Protein AF-A0A956RVL1-F1 (afdb_monomer_lite)

pLDDT: mean 79.18, std 17.46, range [22.84, 98.19]

Structure (mmCIF, N/CA/C/O backbone):
data_AF-A0A956RVL1-F1
#
_entry.id   AF-A0A956RVL1-F1
#
loop_
_atom_site.group_PDB
_atom_site.id
_atom_site.type_symbol
_atom_site.label_atom_id
_atom_site.label_alt_id
_atom_site.label_comp_id
_atom_site.label_asym_id
_atom_site.label_entity_id
_atom_site.label_seq_id
_atom_site.pdbx_PDB_ins_code
_atom_site.Cartn_x
_atom_site.Cartn_y
_atom_site.Cartn_z
_atom_site.occupancy
_atom_site.B_iso_or_equiv
_atom_site.auth_seq_id
_atom_site.auth_comp_id
_atom_site.auth_asym_id
_atom_site.auth_atom_id
_atom_site.pdbx_PDB_model_num
ATOM 1 N N . TYR A 1 1 ? 10.983 6.664 19.618 1.00 59.25 1 TYR A N 1
ATOM 2 C CA . TYR A 1 1 ? 10.801 7.161 18.234 1.00 59.25 1 TYR A CA 1
ATOM 3 C C . TYR A 1 1 ? 12.122 7.371 17.493 1.00 59.25 1 TYR A C 1
ATOM 5 O O . TYR A 1 1 ? 12.283 6.766 16.442 1.00 59.25 1 TYR A O 1
ATOM 13 N N . ARG A 1 2 ? 13.086 8.138 18.032 1.00 68.81 2 ARG A N 1
ATOM 14 C CA . ARG A 1 2 ? 14.360 8.464 17.349 1.00 68.81 2 ARG A CA 1
ATOM 15 C C . ARG A 1 2 ? 15.179 7.245 16.888 1.00 68.81 2 ARG A C 1
ATOM 17 O O . ARG A 1 2 ? 15.560 7.190 15.727 1.00 68.81 2 ARG A O 1
ATOM 24 N N . MET A 1 3 ? 15.343 6.225 17.736 1.00 78.44 3 MET A N 1
ATOM 25 C CA . MET A 1 3 ? 16.081 5.000 17.367 1.00 78.44 3 MET A CA 1
ATOM 26 C C . MET A 1 3 ? 15.434 4.210 16.218 1.00 78.44 3 MET A C 1
ATOM 28 O O . MET A 1 3 ? 16.140 3.591 15.434 1.00 78.44 3 MET A O 1
ATOM 32 N N . ARG A 1 4 ? 14.100 4.262 16.080 1.00 80.38 4 ARG A N 1
ATOM 33 C CA . ARG A 1 4 ? 13.379 3.559 15.003 1.00 80.38 4 ARG A CA 1
ATOM 34 C C . ARG A 1 4 ? 13.564 4.241 13.650 1.00 80.38 4 ARG A C 1
ATOM 36 O O . ARG A 1 4 ? 13.763 3.568 12.648 1.00 80.38 4 ARG A O 1
ATOM 43 N N . GLY A 1 5 ? 13.501 5.574 13.624 1.00 82.25 5 GLY A N 1
ATOM 44 C CA . GLY A 1 5 ? 13.792 6.334 12.406 1.00 82.25 5 GLY A CA 1
ATOM 45 C C . GLY A 1 5 ? 15.233 6.102 11.952 1.00 82.25 5 GLY A C 1
ATOM 46 O O . GLY A 1 5 ? 15.474 5.835 10.782 1.00 82.25 5 GLY A O 1
ATOM 47 N N . LEU A 1 6 ? 16.174 6.087 12.903 1.00 87.81 6 LEU A N 1
ATOM 48 C CA . LEU A 1 6 ? 17.574 5.793 12.615 1.00 87.81 6 LEU A CA 1
ATOM 49 C C . LEU A 1 6 ? 17.766 4.387 12.026 1.00 87.81 6 LEU A C 1
ATOM 51 O O . LEU A 1 6 ? 18.446 4.252 11.016 1.00 87.81 6 LEU A O 1
ATOM 55 N N . SER A 1 7 ? 17.133 3.352 12.593 1.00 88.56 7 SER A N 1
ATOM 56 C CA . SER A 1 7 ? 17.243 1.990 12.051 1.00 88.56 7 SER A CA 1
ATOM 57 C C . SER A 1 7 ? 16.662 1.867 10.640 1.00 88.56 7 SER A C 1
ATOM 59 O O . SER A 1 7 ? 17.214 1.142 9.822 1.00 88.56 7 SER A O 1
ATOM 61 N N . GLN A 1 8 ? 15.575 2.588 10.333 1.00 91.56 8 GLN A N 1
ATOM 62 C CA . GLN A 1 8 ? 14.994 2.617 8.984 1.00 91.56 8 GLN A CA 1
ATOM 63 C C . GLN A 1 8 ? 15.939 3.274 7.979 1.00 91.56 8 GLN A C 1
ATOM 65 O O . GLN A 1 8 ? 16.158 2.723 6.904 1.00 91.56 8 GLN A O 1
ATOM 70 N N . VAL A 1 9 ? 16.520 4.423 8.337 1.00 92.25 9 VAL A N 1
ATOM 71 C CA . VAL A 1 9 ? 17.485 5.132 7.485 1.00 92.25 9 VAL A CA 1
ATOM 72 C C . VAL A 1 9 ? 18.731 4.278 7.258 1.00 92.25 9 VAL A C 1
ATOM 74 O O . VAL A 1 9 ? 19.170 4.159 6.122 1.00 92.25 9 VAL A O 1
ATOM 77 N N . LEU A 1 10 ? 19.258 3.629 8.301 1.00 93.81 10 LEU A N 1
ATOM 78 C CA . LEU A 1 10 ? 20.416 2.740 8.184 1.00 93.81 10 LEU A CA 1
ATOM 79 C C . LEU A 1 10 ? 20.124 1.522 7.300 1.00 93.81 10 LEU A C 1
ATOM 81 O O . LEU A 1 10 ? 20.896 1.238 6.390 1.00 93.81 10 LEU A O 1
ATOM 85 N N . ALA A 1 11 ? 19.003 0.828 7.522 1.00 94.69 11 ALA A N 1
ATOM 86 C CA . ALA A 1 11 ? 18.625 -0.332 6.713 1.00 94.69 11 ALA A CA 1
ATOM 87 C C . ALA A 1 11 ? 18.378 0.048 5.244 1.00 94.69 11 ALA A C 1
ATOM 89 O O . ALA A 1 11 ? 18.826 -0.649 4.337 1.00 94.69 11 ALA A O 1
ATOM 90 N N . THR A 1 12 ? 17.724 1.188 5.007 1.00 95.06 12 THR A N 1
ATOM 91 C CA . THR A 1 12 ? 17.492 1.716 3.656 1.00 95.06 12 THR A CA 1
ATOM 92 C C . THR A 1 12 ? 18.805 2.135 2.994 1.00 95.06 12 THR A C 1
ATOM 94 O O . THR A 1 12 ? 19.036 1.826 1.832 1.00 95.06 12 THR A O 1
ATOM 97 N N . GLY A 1 13 ? 19.706 2.785 3.734 1.00 94.44 13 GLY A N 1
ATOM 98 C CA . GLY A 1 13 ? 21.039 3.132 3.247 1.00 94.44 13 GLY A CA 1
ATOM 99 C C . GLY A 1 13 ? 21.853 1.893 2.875 1.00 94.44 13 GLY A C 1
ATOM 100 O O . GLY A 1 13 ? 22.488 1.879 1.828 1.00 94.44 13 GLY A O 1
ATOM 101 N N . LEU A 1 14 ? 21.779 0.823 3.671 1.00 95.50 14 LEU A N 1
ATOM 102 C CA . LEU A 1 14 ? 22.421 -0.450 3.343 1.00 95.50 14 LEU A CA 1
ATOM 103 C C . LEU A 1 14 ? 21.834 -1.070 2.068 1.00 95.50 14 LEU A C 1
ATOM 105 O O . LEU A 1 14 ? 22.589 -1.538 1.223 1.00 95.50 14 LEU A O 1
ATOM 109 N N . MET A 1 15 ? 20.512 -1.034 1.894 1.00 96.00 15 MET A N 1
ATOM 110 C CA . MET A 1 15 ? 19.850 -1.510 0.675 1.00 96.00 15 MET A CA 1
ATOM 111 C C . MET A 1 15 ? 20.330 -0.753 -0.575 1.00 96.00 15 MET A C 1
ATOM 113 O O . MET A 1 15 ? 20.642 -1.373 -1.589 1.00 96.00 15 MET A O 1
ATOM 117 N N . VAL A 1 16 ? 20.425 0.577 -0.486 1.00 95.75 16 VAL A N 1
ATOM 118 C CA . VAL A 1 16 ? 20.797 1.452 -1.609 1.00 95.75 16 VAL A CA 1
ATOM 119 C C . VAL A 1 16 ? 22.296 1.391 -1.904 1.00 95.75 16 VAL A C 1
ATOM 121 O O . VAL A 1 16 ? 22.692 1.090 -3.025 1.00 95.75 16 VAL A O 1
ATOM 124 N N . TYR A 1 17 ? 23.141 1.651 -0.906 1.00 94.00 17 TYR A N 1
ATOM 125 C CA . TYR A 1 17 ? 24.590 1.772 -1.093 1.00 94.00 17 TYR A CA 1
ATOM 126 C C . TYR A 1 17 ? 25.329 0.436 -0.987 1.00 94.00 17 TYR A C 1
ATOM 128 O O . TYR A 1 17 ? 26.338 0.248 -1.657 1.00 94.00 17 TYR A O 1
ATOM 136 N N . GLY A 1 18 ? 24.850 -0.487 -0.150 1.00 92.38 18 GLY A N 1
ATOM 137 C CA . GLY A 1 18 ? 25.440 -1.822 -0.005 1.00 92.38 18 GLY A CA 1
ATOM 138 C C . GLY A 1 18 ? 24.874 -2.833 -1.001 1.00 92.38 18 GLY A C 1
ATOM 139 O O . GLY A 1 18 ? 25.619 -3.650 -1.530 1.00 92.38 18 GLY A O 1
ATOM 140 N N . GLY A 1 19 ? 23.566 -2.770 -1.265 1.00 90.19 19 GLY A N 1
ATOM 141 C CA . GLY A 1 19 ? 22.883 -3.652 -2.216 1.00 90.19 19 GLY A CA 1
ATOM 142 C C . GLY A 1 19 ? 22.865 -3.145 -3.659 1.00 90.19 19 GLY A C 1
ATOM 143 O O . GLY A 1 19 ? 22.506 -3.907 -4.551 1.00 90.19 19 GLY A O 1
ATOM 144 N N . GLY A 1 20 ? 23.217 -1.876 -3.903 1.00 92.81 20 GLY A N 1
ATOM 145 C CA . GLY A 1 20 ? 23.173 -1.268 -5.238 1.00 92.81 20 GLY A CA 1
ATOM 146 C C . GLY A 1 20 ? 21.759 -1.119 -5.809 1.00 92.81 20 GLY A C 1
ATOM 147 O O . GLY A 1 20 ? 21.597 -0.924 -7.011 1.00 92.81 20 GLY A O 1
ATOM 148 N N . ILE A 1 21 ? 20.727 -1.228 -4.969 1.00 94.81 21 ILE A N 1
ATOM 149 C CA . ILE A 1 21 ? 19.329 -1.173 -5.398 1.00 94.81 21 ILE A CA 1
ATOM 150 C C . ILE A 1 21 ? 18.917 0.287 -5.471 1.00 94.81 21 ILE A C 1
ATOM 152 O O . ILE A 1 21 ? 18.691 0.930 -4.445 1.00 94.81 21 ILE A O 1
ATOM 156 N N . VAL A 1 22 ? 18.851 0.808 -6.692 1.00 96.19 22 VAL A N 1
ATOM 157 C CA . VAL A 1 22 ? 18.604 2.221 -6.972 1.00 96.19 22 VAL A CA 1
ATOM 158 C C . VAL A 1 22 ? 17.500 2.340 -8.012 1.00 96.19 22 VAL A C 1
ATOM 160 O O . VAL A 1 22 ? 17.557 1.701 -9.057 1.00 96.19 22 VAL A O 1
ATOM 163 N N . LEU A 1 23 ? 16.512 3.186 -7.728 1.00 95.44 23 LEU A N 1
ATOM 164 C CA . LEU A 1 23 ? 15.542 3.665 -8.705 1.00 95.44 23 LEU A CA 1
ATOM 165 C C . LEU A 1 23 ? 16.257 4.683 -9.603 1.00 95.44 23 LEU A C 1
ATOM 167 O O . LEU A 1 23 ? 16.417 5.837 -9.214 1.00 95.44 23 LEU A O 1
ATOM 171 N N . ALA A 1 24 ? 16.775 4.226 -10.739 1.00 94.50 24 ALA A N 1
ATOM 172 C CA . ALA A 1 24 ? 17.541 4.999 -11.711 1.00 94.50 24 ALA A CA 1
ATOM 173 C C . ALA A 1 24 ? 16.646 5.734 -12.720 1.00 94.50 24 ALA A C 1
ATOM 175 O O . ALA A 1 24 ? 16.969 6.858 -13.102 1.00 94.50 24 ALA A O 1
ATOM 176 N N . ASP A 1 25 ? 15.510 5.146 -13.096 1.00 93.94 25 ASP A N 1
ATOM 177 C CA . ASP A 1 25 ? 14.500 5.759 -13.961 1.00 93.94 25 ASP A CA 1
ATOM 178 C C . ASP A 1 25 ? 13.073 5.572 -13.415 1.00 93.94 25 ASP A C 1
ATOM 180 O O . ASP A 1 25 ? 12.814 4.699 -12.585 1.00 93.94 25 ASP A O 1
ATOM 184 N N . LEU A 1 26 ? 12.137 6.412 -13.865 1.00 92.19 26 LEU A N 1
ATOM 185 C CA . LEU A 1 26 ? 10.711 6.345 -13.506 1.00 92.19 26 LEU A CA 1
ATOM 186 C C . LEU A 1 26 ? 9.841 5.642 -14.565 1.00 92.19 26 LEU A C 1
ATOM 188 O O . LEU A 1 26 ? 8.614 5.674 -14.459 1.00 92.19 26 LEU A O 1
ATOM 192 N N . GLY A 1 27 ? 10.449 5.007 -15.566 1.00 90.62 27 GLY A N 1
ATOM 193 C CA . GLY A 1 27 ? 9.764 4.450 -16.729 1.00 90.62 27 GLY A CA 1
ATOM 194 C C . GLY A 1 27 ? 9.560 5.454 -17.866 1.00 90.62 27 GLY A C 1
ATOM 195 O O . GLY A 1 27 ? 9.978 6.617 -17.804 1.00 90.62 27 GLY A O 1
ATOM 196 N N . GLU A 1 28 ? 8.903 4.985 -18.926 1.00 90.88 28 GLU A N 1
ATOM 197 C CA . GLU A 1 28 ? 8.646 5.741 -20.160 1.00 90.88 28 GLU A CA 1
ATOM 198 C C . GLU A 1 28 ? 7.343 6.545 -20.056 1.00 90.88 28 GLU A C 1
ATOM 200 O O . GLU A 1 28 ? 6.318 6.227 -20.663 1.00 90.88 28 GLU A O 1
ATOM 205 N N . ILE A 1 29 ? 7.367 7.609 -19.247 1.00 88.81 29 ILE A N 1
ATOM 206 C CA . ILE A 1 29 ? 6.185 8.459 -19.008 1.00 88.81 29 ILE A CA 1
ATOM 207 C C . ILE A 1 29 ? 5.653 9.054 -20.321 1.00 88.81 29 ILE A C 1
ATOM 209 O O . ILE A 1 29 ? 4.443 9.203 -20.497 1.00 88.81 29 ILE A O 1
ATOM 213 N N . MET A 1 30 ? 6.553 9.376 -21.250 1.00 86.75 30 MET A N 1
ATOM 214 C CA . MET A 1 30 ? 6.215 9.717 -22.628 1.00 86.75 30 MET A CA 1
ATOM 215 C C . MET A 1 30 ? 6.769 8.638 -23.564 1.00 86.75 30 MET A C 1
ATOM 217 O O . MET A 1 30 ? 7.811 8.061 -23.249 1.00 86.75 30 MET A O 1
ATOM 221 N N . PRO A 1 31 ? 6.117 8.376 -24.715 1.00 82.69 31 PRO A N 1
ATOM 222 C CA . PRO A 1 31 ? 6.579 7.358 -25.653 1.00 82.69 31 PRO A CA 1
ATOM 223 C C . PRO A 1 31 ? 8.062 7.545 -25.989 1.00 82.69 31 PRO A C 1
ATOM 225 O O . PRO A 1 31 ? 8.453 8.616 -26.457 1.00 82.69 31 PRO A O 1
ATOM 228 N N . SER A 1 32 ? 8.872 6.515 -25.728 1.00 80.31 32 SER A N 1
ATOM 229 C CA . SER A 1 32 ? 10.316 6.497 -26.004 1.00 80.31 32 SER A CA 1
ATOM 230 C C . SER A 1 32 ? 11.160 7.522 -25.229 1.00 80.31 32 SER A C 1
ATOM 232 O O . SER A 1 32 ? 12.319 7.742 -25.576 1.00 80.31 32 SER A O 1
ATOM 234 N N . ILE A 1 33 ? 10.616 8.145 -24.179 1.00 85.62 33 ILE A N 1
ATOM 235 C CA . ILE A 1 33 ? 11.346 9.063 -23.296 1.00 85.62 33 ILE A CA 1
ATOM 236 C C . ILE A 1 33 ? 11.229 8.533 -21.868 1.00 85.62 33 ILE A C 1
ATOM 238 O O . ILE A 1 33 ? 10.240 8.774 -21.168 1.00 85.62 33 ILE A O 1
ATOM 242 N N . ALA A 1 34 ? 12.264 7.813 -21.437 1.00 86.25 34 ALA A N 1
ATOM 243 C CA . ALA A 1 34 ? 12.422 7.418 -20.046 1.00 86.25 34 ALA A CA 1
ATOM 244 C C . ALA A 1 34 ? 12.870 8.619 -19.203 1.00 86.25 34 ALA A C 1
ATOM 246 O O . ALA A 1 34 ? 13.723 9.407 -19.618 1.00 86.25 34 ALA A O 1
ATOM 247 N N . VAL A 1 35 ? 12.293 8.764 -18.010 1.00 91.44 35 VAL A N 1
ATOM 248 C CA . VAL A 1 35 ? 12.692 9.824 -17.075 1.00 91.44 35 VAL A CA 1
ATOM 249 C C . VAL A 1 35 ? 13.786 9.298 -16.158 1.00 91.44 35 VAL A C 1
ATOM 251 O O . VAL A 1 35 ? 13.504 8.620 -15.170 1.00 91.44 35 VAL A O 1
ATOM 254 N N . GLU A 1 36 ? 15.033 9.621 -16.488 1.00 93.00 36 GLU A N 1
ATOM 255 C CA . GLU A 1 36 ? 16.199 9.286 -15.671 1.00 93.00 36 GLU A CA 1
ATOM 256 C C . GLU A 1 36 ? 16.345 10.231 -14.471 1.00 93.00 36 GLU A C 1
ATOM 258 O O . GLU A 1 36 ? 16.156 11.445 -14.564 1.00 93.00 36 GLU A O 1
ATOM 263 N N . LEU A 1 37 ? 16.716 9.667 -13.323 1.00 91.56 37 LEU A N 1
ATOM 264 C CA . LEU A 1 37 ? 16.858 10.384 -12.052 1.00 91.56 37 LEU A CA 1
ATOM 265 C C . LEU A 1 37 ? 18.288 10.901 -11.822 1.00 91.56 37 LEU A C 1
ATOM 267 O O . LEU A 1 37 ? 18.506 11.781 -10.984 1.00 91.56 37 LEU A O 1
ATOM 271 N N . GLY A 1 38 ? 19.271 10.367 -12.554 1.00 92.31 38 GLY A N 1
ATOM 272 C CA . GLY A 1 38 ? 20.672 10.782 -12.482 1.00 92.31 38 GLY A CA 1
ATOM 273 C C . GLY A 1 38 ? 21.239 10.742 -11.057 1.00 92.31 38 GLY A C 1
ATOM 274 O O . GLY A 1 38 ? 21.043 9.784 -10.311 1.00 92.31 38 GLY A O 1
ATOM 275 N N . SER A 1 39 ? 21.929 11.807 -10.642 1.00 92.50 39 SER A N 1
ATOM 276 C CA . SER A 1 39 ? 22.550 11.903 -9.310 1.00 92.50 39 SER A CA 1
ATOM 277 C C . SER A 1 39 ? 21.549 11.951 -8.148 1.00 92.50 39 SER A C 1
ATOM 279 O O . SER A 1 39 ? 21.929 11.685 -7.006 1.00 92.50 39 SER A O 1
ATOM 281 N N . LEU A 1 40 ? 20.273 12.254 -8.414 1.00 94.81 40 LEU A N 1
ATOM 282 C CA . LEU A 1 40 ? 19.212 12.255 -7.403 1.00 94.81 40 LEU A CA 1
ATOM 283 C C . LEU A 1 40 ? 18.648 10.855 -7.133 1.00 94.81 40 LEU A C 1
ATOM 285 O O . LEU A 1 40 ? 17.945 10.671 -6.136 1.00 94.81 40 LEU A O 1
ATOM 289 N N . ALA A 1 41 ? 18.979 9.868 -7.971 1.00 95.00 41 ALA A N 1
ATOM 290 C CA . ALA A 1 41 ? 18.455 8.509 -7.892 1.00 95.00 41 ALA A CA 1
ATOM 291 C C . ALA A 1 41 ? 18.610 7.872 -6.493 1.00 95.00 41 ALA A C 1
ATOM 293 O O . ALA A 1 41 ? 17.599 7.431 -5.934 1.00 95.00 41 ALA A O 1
ATOM 294 N N . PRO A 1 42 ? 19.787 7.891 -5.827 1.00 95.06 42 PRO A N 1
ATOM 295 C CA . PRO A 1 42 ? 19.924 7.293 -4.496 1.00 95.06 42 PRO A CA 1
ATOM 296 C C . PRO A 1 42 ? 19.071 8.002 -3.437 1.00 95.06 42 PRO A C 1
ATOM 298 O O . PRO A 1 42 ? 18.437 7.349 -2.611 1.00 95.06 42 PRO A O 1
ATOM 301 N N . VAL A 1 43 ? 19.003 9.337 -3.480 1.00 94.25 43 VAL A N 1
ATOM 302 C CA . VAL A 1 43 ? 18.235 10.141 -2.513 1.00 94.25 43 VAL A CA 1
ATOM 303 C C . VAL A 1 43 ? 16.742 9.847 -2.638 1.00 94.25 43 VAL A C 1
ATOM 305 O O . VAL A 1 43 ? 16.067 9.610 -1.634 1.00 94.25 43 VAL A O 1
ATOM 308 N N . LEU A 1 44 ? 16.232 9.805 -3.870 1.00 94.31 44 LEU A N 1
ATOM 309 C CA . LEU A 1 44 ? 14.831 9.493 -4.138 1.00 94.31 44 LEU A CA 1
ATOM 310 C C . LEU A 1 44 ? 14.500 8.034 -3.819 1.00 94.31 44 LEU A C 1
ATOM 312 O O . LEU A 1 44 ? 13.432 7.770 -3.272 1.00 94.31 44 LEU A O 1
ATOM 316 N N . THR A 1 45 ? 15.434 7.107 -4.039 1.00 96.38 45 THR A N 1
ATOM 317 C CA . THR A 1 45 ? 15.288 5.700 -3.635 1.00 96.38 45 THR A CA 1
ATOM 318 C C . THR A 1 45 ? 15.155 5.564 -2.118 1.00 96.38 45 THR A C 1
ATOM 320 O O . THR A 1 45 ? 14.252 4.877 -1.631 1.00 96.38 45 THR A O 1
ATOM 323 N N . VAL A 1 46 ? 16.012 6.252 -1.350 1.00 95.69 46 VAL A N 1
ATOM 324 C CA . VAL A 1 46 ? 15.927 6.269 0.118 1.00 95.69 46 VAL A CA 1
ATOM 325 C C . VAL A 1 46 ? 14.582 6.836 0.560 1.00 95.69 46 VAL A C 1
ATOM 327 O O . VAL A 1 46 ? 13.893 6.226 1.377 1.00 95.69 46 VAL A O 1
ATOM 330 N N . PHE A 1 47 ? 14.176 7.975 -0.002 1.00 93.31 47 PHE A N 1
ATOM 331 C CA . PHE A 1 47 ? 12.903 8.604 0.332 1.00 93.31 47 PHE A CA 1
ATOM 332 C C . PHE A 1 47 ? 11.704 7.695 0.020 1.00 93.31 47 PHE A C 1
ATOM 334 O O . PHE A 1 47 ? 10.867 7.471 0.894 1.00 93.31 47 PHE A O 1
ATOM 341 N N . ALA A 1 48 ? 11.643 7.120 -1.184 1.00 94.81 48 ALA A N 1
ATOM 342 C CA . ALA A 1 48 ? 10.574 6.217 -1.605 1.00 94.81 48 ALA A CA 1
ATOM 343 C C . ALA A 1 48 ? 10.477 4.987 -0.689 1.00 94.81 48 ALA A C 1
ATOM 345 O O . ALA A 1 48 ? 9.392 4.621 -0.239 1.00 94.81 48 ALA A O 1
ATOM 346 N N . THR A 1 49 ? 11.617 4.399 -0.330 1.00 96.56 49 THR A N 1
ATOM 347 C CA . THR A 1 49 ? 11.667 3.237 0.565 1.00 96.56 49 THR A CA 1
ATOM 348 C C . THR A 1 49 ? 11.177 3.585 1.971 1.00 96.56 49 THR A C 1
ATOM 350 O O . THR A 1 49 ? 10.346 2.873 2.537 1.00 96.56 49 THR A O 1
ATOM 353 N N . LEU A 1 50 ? 11.617 4.718 2.531 1.00 94.75 50 LEU A N 1
ATOM 354 C CA . LEU A 1 50 ? 11.136 5.199 3.829 1.00 94.75 50 LEU A CA 1
ATOM 355 C C . LEU A 1 50 ? 9.628 5.484 3.812 1.00 94.75 50 LEU A C 1
ATOM 357 O O . LEU A 1 50 ? 8.940 5.196 4.794 1.00 94.75 50 LEU A O 1
ATOM 361 N N . MET A 1 51 ? 9.108 6.004 2.698 1.00 92.19 51 MET A N 1
ATOM 362 C CA . MET A 1 51 ? 7.678 6.235 2.496 1.00 92.19 51 MET A CA 1
ATOM 363 C C . MET A 1 51 ? 6.878 4.929 2.483 1.00 92.19 51 MET A C 1
ATOM 365 O O . MET A 1 51 ? 5.859 4.845 3.169 1.00 92.19 51 MET A O 1
ATOM 369 N N . VAL A 1 52 ? 7.361 3.887 1.800 1.00 95.75 52 VAL A N 1
ATOM 370 C CA . VAL A 1 52 ? 6.732 2.554 1.819 1.00 95.75 52 VAL A CA 1
ATOM 371 C C . VAL A 1 52 ? 6.740 1.969 3.233 1.00 95.75 52 VAL A C 1
ATOM 373 O O . VAL A 1 52 ? 5.698 1.546 3.734 1.00 95.75 52 VAL A O 1
ATOM 376 N N . ILE A 1 53 ? 7.879 2.006 3.933 1.00 94.88 53 ILE A N 1
ATOM 377 C CA . ILE A 1 53 ? 7.975 1.529 5.323 1.00 94.88 53 ILE A CA 1
ATOM 378 C C . ILE A 1 53 ? 6.989 2.287 6.226 1.00 94.88 53 ILE A C 1
ATOM 380 O O . ILE A 1 53 ? 6.329 1.691 7.084 1.00 94.88 53 ILE A O 1
ATOM 384 N N . HIS A 1 54 ? 6.874 3.605 6.047 1.00 91.00 54 HIS A N 1
ATOM 385 C CA . HIS A 1 54 ? 5.929 4.423 6.796 1.00 91.00 54 HIS A CA 1
ATOM 386 C C . HIS A 1 54 ? 4.477 4.029 6.512 1.00 91.00 54 HIS A C 1
ATOM 388 O O . HIS A 1 54 ? 3.693 3.925 7.459 1.00 91.00 54 HIS A O 1
ATOM 394 N N . ALA A 1 55 ? 4.134 3.788 5.245 1.00 91.81 55 ALA A N 1
ATOM 395 C CA . ALA A 1 55 ? 2.806 3.361 4.829 1.00 91.81 55 ALA A CA 1
ATOM 396 C C . ALA A 1 55 ? 2.403 2.035 5.460 1.00 91.81 55 ALA A C 1
ATOM 398 O O . ALA A 1 55 ? 1.369 1.963 6.122 1.00 91.81 55 ALA A O 1
ATOM 399 N N . PHE A 1 56 ? 3.263 1.022 5.382 1.00 92.19 56 PHE A N 1
ATOM 400 C CA . PHE A 1 56 ? 2.999 -0.267 6.017 1.00 92.19 56 PHE A CA 1
ATOM 401 C C . PHE A 1 56 ? 2.813 -0.139 7.528 1.00 92.19 56 PHE A C 1
ATOM 403 O O . PHE A 1 56 ? 1.857 -0.674 8.086 1.00 92.19 56 PHE A O 1
ATOM 410 N N . ARG A 1 57 ? 3.662 0.650 8.197 1.00 88.75 57 ARG A N 1
ATOM 411 C CA . ARG A 1 57 ? 3.516 0.917 9.633 1.00 88.75 57 ARG A CA 1
ATOM 412 C C . ARG A 1 57 ? 2.179 1.583 9.973 1.00 88.75 57 ARG A C 1
ATOM 414 O O . ARG A 1 57 ? 1.645 1.327 11.044 1.00 88.75 57 ARG A O 1
ATOM 421 N N . LYS A 1 58 ? 1.662 2.453 9.101 1.00 85.44 58 LYS A N 1
ATOM 422 C CA . LYS A 1 58 ? 0.353 3.095 9.282 1.00 85.44 58 LYS A CA 1
ATOM 423 C C . LYS A 1 58 ? -0.808 2.117 9.098 1.00 85.44 58 LYS A C 1
ATOM 425 O O . LYS A 1 58 ? -1.805 2.230 9.797 1.00 85.44 58 LYS A O 1
ATOM 430 N N . MET A 1 59 ? -0.661 1.125 8.225 1.00 84.06 59 MET A N 1
ATOM 431 C CA . MET A 1 59 ? -1.666 0.075 8.029 1.00 84.06 59 MET A CA 1
ATOM 432 C C . MET A 1 59 ? -1.726 -0.940 9.181 1.00 84.06 59 MET A C 1
ATOM 434 O O . MET A 1 59 ? -2.778 -1.535 9.395 1.00 84.06 59 MET A O 1
ATOM 438 N N . ASP A 1 60 ? -0.639 -1.118 9.941 1.00 76.62 60 ASP A N 1
ATOM 439 C CA . ASP A 1 60 ? -0.582 -1.994 11.133 1.00 76.62 60 ASP A CA 1
ATOM 440 C C . ASP A 1 60 ? -1.450 -1.501 12.307 1.00 76.62 60 ASP A C 1
ATOM 442 O O . ASP A 1 60 ? -1.561 -2.170 13.332 1.00 76.62 60 ASP A O 1
ATOM 446 N N . GLU A 1 61 ? -2.081 -0.327 12.182 1.00 74.44 61 GLU A N 1
ATOM 447 C CA . GLU A 1 61 ? -3.077 0.152 13.148 1.00 74.44 61 GLU A CA 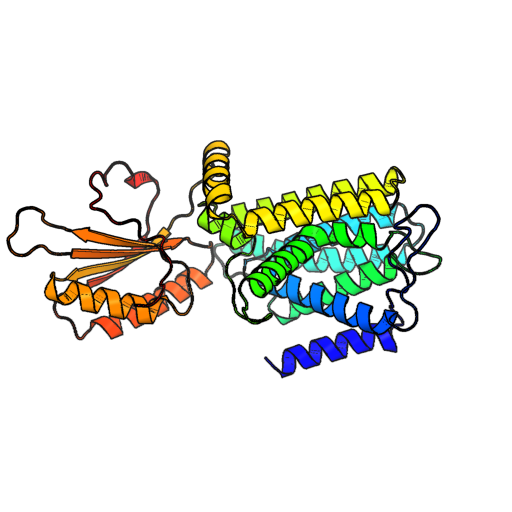1
ATOM 448 C C . GLU A 1 61 ? -4.329 -0.750 13.173 1.00 74.44 61 GLU A C 1
ATOM 450 O O . GLU A 1 61 ? -5.013 -0.821 14.194 1.00 74.44 61 GLU A O 1
ATOM 455 N N . MET A 1 62 ? -4.591 -1.499 12.094 1.00 73.62 62 MET A N 1
ATOM 456 C CA . MET A 1 62 ? -5.634 -2.523 12.039 1.00 73.62 62 MET A CA 1
ATOM 457 C C . MET A 1 62 ? -5.073 -3.943 12.075 1.00 73.62 62 MET A C 1
ATOM 459 O O . MET A 1 62 ? -4.106 -4.269 11.385 1.00 73.62 62 MET A O 1
ATOM 463 N N . GLU A 1 63 ? -5.773 -4.831 12.786 1.00 74.69 63 GLU A N 1
ATOM 464 C CA . GLU A 1 63 ? -5.441 -6.255 12.831 1.00 74.69 63 GLU A CA 1
ATOM 465 C C . GLU A 1 63 ? -5.361 -6.867 11.420 1.00 74.69 63 GLU A C 1
ATOM 467 O O . GLU A 1 63 ? -6.306 -6.789 10.637 1.00 74.69 63 GLU A O 1
ATOM 472 N N . ASN A 1 64 ? -4.238 -7.525 11.113 1.00 81.19 64 ASN A N 1
ATOM 473 C CA . ASN A 1 64 ? -3.964 -8.267 9.871 1.00 81.19 64 ASN A CA 1
ATOM 474 C C . ASN A 1 64 ? -3.948 -7.460 8.557 1.00 81.19 64 ASN A C 1
ATOM 476 O O . ASN A 1 64 ? -3.602 -8.033 7.523 1.00 81.19 64 ASN A O 1
ATOM 480 N N . LEU A 1 65 ? -4.253 -6.157 8.562 1.00 88.44 65 LEU A N 1
ATOM 481 C CA . LEU A 1 65 ? -4.383 -5.369 7.332 1.00 88.44 65 LEU A CA 1
ATOM 482 C C . LEU A 1 65 ? -3.069 -5.283 6.543 1.00 88.44 65 LEU A C 1
ATOM 484 O O . LEU A 1 65 ? -3.036 -5.610 5.358 1.00 88.44 65 LEU A O 1
ATOM 488 N N . ALA A 1 66 ? -1.984 -4.869 7.203 1.00 91.25 66 ALA A N 1
ATOM 489 C CA . ALA A 1 66 ? -0.676 -4.707 6.566 1.00 91.25 66 ALA A CA 1
ATOM 490 C C . ALA A 1 66 ? -0.168 -6.024 5.950 1.00 91.25 66 ALA A C 1
ATOM 492 O O . ALA A 1 66 ? 0.315 -6.036 4.819 1.00 91.25 66 ALA A O 1
ATOM 493 N N . GLY A 1 67 ? -0.327 -7.139 6.671 1.00 92.56 67 GLY A N 1
ATOM 494 C CA . GLY A 1 67 ? 0.057 -8.468 6.193 1.00 92.56 67 GLY A CA 1
ATOM 495 C C . GLY A 1 67 ? -0.798 -8.946 5.018 1.00 92.56 67 GLY A C 1
ATOM 496 O O . GLY A 1 67 ? -0.255 -9.462 4.047 1.00 92.56 67 GLY A O 1
ATOM 497 N N . ALA A 1 68 ? -2.117 -8.743 5.063 1.00 93.94 68 ALA A N 1
ATOM 498 C CA . ALA A 1 68 ? -3.013 -9.153 3.982 1.00 93.94 68 ALA A CA 1
ATOM 499 C C . ALA A 1 68 ? -2.777 -8.347 2.693 1.00 93.94 68 ALA A C 1
ATOM 501 O O . ALA A 1 68 ? -2.736 -8.918 1.606 1.00 93.94 68 ALA A O 1
ATOM 502 N N . VAL A 1 69 ? -2.556 -7.035 2.811 1.00 96.31 69 VAL A N 1
ATOM 503 C CA . VAL A 1 69 ? -2.216 -6.176 1.667 1.00 96.31 69 VAL A CA 1
ATOM 504 C C . VAL A 1 69 ? -0.851 -6.543 1.087 1.00 96.31 69 VAL A C 1
ATOM 506 O O . VAL A 1 69 ? -0.738 -6.692 -0.127 1.00 96.31 69 VAL A O 1
ATOM 509 N N . ALA A 1 70 ? 0.155 -6.788 1.933 1.00 96.69 70 ALA A N 1
ATOM 510 C CA . ALA A 1 70 ? 1.447 -7.300 1.478 1.00 96.69 70 ALA A CA 1
ATOM 511 C C . ALA A 1 70 ? 1.324 -8.649 0.762 1.00 96.69 70 ALA A C 1
ATOM 513 O O . ALA A 1 70 ? 1.958 -8.845 -0.269 1.00 96.69 70 ALA A O 1
ATOM 514 N N . LEU A 1 71 ? 0.508 -9.570 1.285 1.00 97.38 71 LEU A N 1
ATOM 515 C CA . LEU A 1 71 ? 0.287 -10.876 0.668 1.00 97.38 71 LEU A CA 1
ATOM 516 C C . LEU A 1 71 ? -0.281 -10.731 -0.746 1.00 97.38 71 LEU A C 1
ATOM 518 O O . LEU A 1 71 ? 0.210 -11.389 -1.656 1.00 97.38 71 LEU A O 1
ATOM 522 N N . VAL A 1 72 ? -1.266 -9.850 -0.943 1.00 98.12 72 VAL A N 1
ATOM 523 C CA . VAL A 1 72 ? -1.802 -9.555 -2.281 1.00 98.12 72 VAL A CA 1
ATOM 524 C C . VAL A 1 72 ? -0.699 -9.050 -3.211 1.00 98.12 72 VAL A C 1
ATOM 526 O O . VAL A 1 72 ? -0.539 -9.593 -4.301 1.00 98.12 72 VAL A O 1
ATOM 529 N N . SER A 1 73 ? 0.106 -8.075 -2.782 1.00 98.00 73 SER A N 1
ATOM 530 C CA . SER A 1 73 ? 1.223 -7.557 -3.586 1.00 98.00 73 SER A CA 1
ATOM 531 C C . SER A 1 73 ? 2.255 -8.639 -3.929 1.00 98.00 73 SER A C 1
ATOM 533 O O . SER A 1 73 ? 2.702 -8.717 -5.071 1.00 98.00 73 SER A O 1
ATOM 535 N N . LEU A 1 74 ? 2.605 -9.506 -2.971 1.00 98.12 74 LEU A N 1
ATOM 536 C CA . LEU A 1 74 ? 3.543 -10.614 -3.180 1.00 98.12 74 LEU A CA 1
ATOM 537 C C . LEU A 1 74 ? 2.990 -11.667 -4.147 1.00 98.12 74 LEU A C 1
ATOM 539 O O . LEU A 1 74 ? 3.730 -12.153 -4.998 1.00 98.12 74 LEU A O 1
ATOM 543 N N . LEU A 1 75 ? 1.703 -12.011 -4.044 1.00 97.88 75 LEU A N 1
ATOM 544 C CA . LEU A 1 75 ? 1.048 -12.952 -4.956 1.00 97.88 75 LEU A CA 1
ATOM 545 C C . LEU A 1 75 ? 1.003 -12.406 -6.386 1.00 97.88 75 LEU A C 1
ATOM 547 O O . LEU A 1 75 ? 1.289 -13.139 -7.327 1.00 97.88 75 LEU A O 1
ATOM 551 N N . LEU A 1 76 ? 0.698 -11.119 -6.554 1.00 97.19 76 LEU A N 1
ATOM 552 C CA . LEU A 1 76 ? 0.712 -10.468 -7.866 1.00 97.19 76 LEU A CA 1
ATOM 553 C C . LEU A 1 76 ? 2.121 -10.435 -8.468 1.00 97.19 76 LEU A C 1
ATOM 555 O O . LEU A 1 76 ? 2.284 -10.751 -9.643 1.00 97.19 76 LEU A O 1
ATOM 559 N N . LEU A 1 77 ? 3.147 -10.133 -7.664 1.00 96.56 77 LEU A N 1
ATOM 560 C CA . LEU A 1 77 ? 4.543 -10.243 -8.098 1.00 96.56 77 LEU A CA 1
ATOM 561 C C . LEU A 1 77 ? 4.910 -11.675 -8.490 1.00 96.56 77 LEU A C 1
ATOM 563 O O . LEU A 1 77 ? 5.593 -11.874 -9.491 1.00 96.56 77 LEU A O 1
ATOM 567 N N . ALA A 1 78 ? 4.440 -12.676 -7.741 1.00 96.00 78 ALA A N 1
ATOM 568 C CA . ALA A 1 78 ? 4.670 -14.074 -8.083 1.00 96.00 78 ALA A CA 1
ATOM 569 C C . ALA A 1 78 ? 4.038 -14.423 -9.435 1.00 96.00 78 ALA A C 1
ATOM 571 O O . ALA A 1 78 ? 4.699 -15.062 -10.244 1.00 96.00 78 ALA A O 1
ATOM 572 N N . ILE A 1 79 ? 2.822 -13.944 -9.724 1.00 94.81 79 ILE A N 1
ATOM 573 C CA . ILE A 1 79 ? 2.176 -14.124 -11.034 1.00 94.81 79 ILE A CA 1
ATOM 574 C C . ILE A 1 79 ? 3.026 -13.521 -12.157 1.00 94.81 79 ILE A C 1
ATOM 576 O O . ILE A 1 79 ? 3.250 -14.191 -13.161 1.00 94.81 79 ILE A O 1
ATOM 580 N N . VAL A 1 80 ? 3.547 -12.302 -11.981 1.00 93.81 80 VAL A N 1
ATOM 581 C CA . VAL A 1 80 ? 4.462 -11.699 -12.966 1.00 93.81 80 VAL A CA 1
ATOM 582 C C . VAL A 1 80 ? 5.714 -12.562 -13.144 1.00 93.81 80 VAL A C 1
ATOM 584 O O . VAL A 1 80 ? 6.145 -12.806 -14.268 1.00 93.81 80 VAL A O 1
ATOM 587 N N . MET A 1 81 ? 6.274 -13.077 -12.047 1.00 92.31 81 MET A N 1
ATOM 588 C CA . MET A 1 81 ? 7.487 -13.892 -12.091 1.00 92.31 81 MET A CA 1
ATOM 589 C C . MET A 1 81 ? 7.270 -15.271 -12.718 1.00 92.31 81 MET A C 1
ATOM 591 O O . MET A 1 81 ? 8.227 -15.838 -13.229 1.00 92.31 81 MET A O 1
ATOM 595 N N . LEU A 1 82 ? 6.052 -15.822 -12.714 1.00 90.19 82 LEU A N 1
ATOM 596 C CA . LEU A 1 82 ? 5.767 -17.092 -13.395 1.00 90.19 82 LEU A CA 1
ATOM 597 C C . LEU A 1 82 ? 5.938 -16.978 -14.916 1.00 90.19 82 LEU A C 1
ATOM 599 O O . LEU A 1 82 ? 6.258 -17.972 -15.561 1.00 90.19 82 LEU A O 1
ATOM 603 N N . GLY A 1 83 ? 5.740 -15.780 -15.474 1.00 82.38 83 GLY A N 1
ATOM 604 C CA . GLY A 1 83 ? 6.034 -15.479 -16.876 1.00 82.38 83 GLY A CA 1
ATOM 605 C C . GLY A 1 83 ? 7.486 -15.067 -17.133 1.00 82.38 83 GLY A C 1
ATOM 606 O O . GLY A 1 83 ? 7.876 -14.929 -18.288 1.00 82.38 83 GLY A O 1
ATOM 607 N N . ALA A 1 84 ? 8.287 -14.863 -16.083 1.00 81.88 84 ALA A N 1
ATOM 608 C CA . ALA A 1 84 ? 9.687 -14.477 -16.194 1.00 81.88 84 ALA A CA 1
ATOM 609 C C . ALA A 1 84 ? 10.597 -15.706 -16.055 1.00 81.88 84 ALA A C 1
ATOM 611 O O . ALA A 1 84 ? 10.449 -16.513 -15.140 1.00 81.88 84 ALA A O 1
ATOM 612 N N . GLU A 1 85 ? 11.622 -15.818 -16.899 1.00 81.06 85 GLU A N 1
ATOM 613 C CA . GLU A 1 85 ? 12.623 -16.897 -16.827 1.00 81.06 85 GLU A CA 1
ATOM 614 C C . GLU A 1 85 ? 13.649 -16.683 -15.686 1.00 81.06 85 GLU A C 1
ATOM 616 O O . GLU A 1 85 ? 14.849 -16.896 -15.844 1.00 81.06 85 GLU A O 1
ATOM 621 N N . GLN A 1 86 ? 13.195 -16.231 -14.509 1.00 85.81 86 GLN A N 1
ATOM 622 C CA . GLN A 1 86 ? 14.041 -15.904 -13.353 1.00 85.81 86 GLN A CA 1
ATOM 623 C C . GLN A 1 86 ? 13.597 -16.662 -12.080 1.00 85.81 86 GLN A C 1
ATOM 625 O O . GLN A 1 86 ? 13.034 -16.069 -11.154 1.00 85.81 86 GLN A O 1
ATOM 630 N N . PRO A 1 87 ? 13.883 -17.976 -11.970 1.00 86.12 87 PRO A N 1
ATOM 631 C CA . PRO A 1 87 ? 13.350 -18.835 -10.902 1.00 86.12 87 PRO A CA 1
ATOM 632 C C . PRO A 1 87 ? 13.811 -18.442 -9.490 1.00 86.12 87 PRO A C 1
ATOM 634 O O . PRO A 1 87 ? 13.117 -18.708 -8.510 1.00 86.12 87 PRO A O 1
ATOM 637 N N . GLN A 1 88 ? 14.955 -17.765 -9.369 1.00 89.56 88 GLN A N 1
ATOM 638 C CA . GLN A 1 88 ? 15.476 -17.266 -8.093 1.00 89.56 88 GLN A CA 1
ATOM 639 C C . GLN A 1 88 ? 14.507 -16.306 -7.381 1.00 89.56 88 GLN A C 1
ATOM 641 O O . GLN A 1 88 ? 14.334 -16.390 -6.163 1.00 89.56 88 GLN A O 1
ATOM 646 N N . TRP A 1 89 ? 13.813 -15.445 -8.134 1.00 90.44 89 TRP A N 1
ATOM 647 C CA . TRP A 1 89 ? 12.823 -14.527 -7.573 1.00 90.44 89 TRP A CA 1
ATOM 648 C C . TRP A 1 89 ? 11.564 -15.259 -7.117 1.00 90.44 89 TRP A C 1
ATOM 650 O O . TRP A 1 89 ? 11.014 -14.921 -6.071 1.00 90.44 89 TRP A O 1
ATOM 660 N N . LEU A 1 90 ? 11.139 -16.296 -7.846 1.00 92.69 90 LEU A N 1
ATOM 661 C CA . LEU A 1 90 ? 9.995 -17.126 -7.460 1.00 92.69 90 LEU A CA 1
ATOM 662 C C . LEU A 1 90 ? 10.229 -17.838 -6.129 1.00 92.69 90 LEU A C 1
ATOM 664 O O . LEU A 1 90 ? 9.339 -17.839 -5.281 1.00 92.69 90 LEU A O 1
ATOM 668 N N . VAL A 1 91 ? 11.422 -18.400 -5.913 1.00 94.38 91 VAL A N 1
ATOM 669 C CA . VAL A 1 91 ? 11.766 -19.068 -4.646 1.00 94.38 91 VAL A CA 1
ATOM 670 C C . VAL A 1 91 ? 11.722 -18.080 -3.479 1.00 94.38 91 VAL A C 1
ATOM 672 O O . VAL A 1 91 ? 11.132 -18.376 -2.438 1.00 94.38 91 VAL A O 1
ATOM 675 N N . LEU A 1 92 ? 12.289 -16.883 -3.657 1.00 94.44 92 LEU A N 1
ATOM 676 C CA . LEU A 1 92 ? 12.250 -15.832 -2.641 1.00 94.44 92 LEU A CA 1
ATOM 677 C C . LEU A 1 92 ? 10.815 -15.366 -2.350 1.00 94.44 92 LEU A C 1
ATOM 679 O O . LEU A 1 92 ? 10.424 -15.263 -1.187 1.00 94.44 92 LEU A O 1
ATOM 683 N N . LEU A 1 93 ? 10.011 -15.122 -3.389 1.00 96.31 93 LEU A N 1
ATOM 684 C CA . LEU A 1 93 ? 8.607 -14.742 -3.236 1.00 96.31 93 LEU A CA 1
ATOM 685 C C . LEU A 1 93 ? 7.809 -15.839 -2.527 1.00 96.31 93 LEU A C 1
ATOM 687 O O . LEU A 1 93 ? 7.054 -15.528 -1.612 1.00 96.31 93 LEU A O 1
ATOM 691 N N . ALA A 1 94 ? 8.016 -17.114 -2.866 1.00 96.12 94 ALA A N 1
ATOM 692 C CA . ALA A 1 94 ? 7.372 -18.240 -2.193 1.00 96.12 94 ALA A CA 1
ATOM 693 C C . ALA A 1 94 ? 7.743 -18.313 -0.701 1.00 96.12 94 ALA A C 1
ATOM 695 O O . ALA A 1 94 ? 6.875 -18.544 0.147 1.00 96.12 94 ALA A O 1
ATOM 696 N N . ALA A 1 95 ? 9.006 -18.047 -0.353 1.00 96.38 95 ALA A N 1
ATOM 697 C CA . ALA A 1 95 ? 9.447 -17.978 1.037 1.00 96.38 95 ALA A CA 1
ATOM 698 C C . ALA A 1 95 ? 8.748 -16.834 1.796 1.00 96.38 95 ALA A C 1
ATOM 700 O O . ALA A 1 95 ? 8.222 -17.047 2.888 1.00 96.38 95 ALA A O 1
ATOM 701 N N . LEU A 1 96 ? 8.651 -15.642 1.200 1.00 96.06 96 LEU A N 1
ATOM 702 C CA . LEU A 1 96 ? 7.971 -14.498 1.820 1.00 96.06 96 LEU A CA 1
ATOM 703 C C . LEU A 1 96 ? 6.458 -14.715 1.942 1.00 96.06 96 LEU A C 1
ATOM 705 O O . LEU A 1 96 ? 5.887 -14.468 3.004 1.00 96.06 96 LEU A O 1
ATOM 709 N N . ILE A 1 97 ? 5.821 -15.227 0.887 1.00 97.31 97 ILE A N 1
ATOM 710 C CA . ILE A 1 97 ? 4.400 -15.588 0.874 1.00 97.31 97 ILE A CA 1
ATOM 711 C C . ILE A 1 97 ? 4.117 -16.604 1.978 1.00 97.31 97 ILE A C 1
ATOM 713 O O . ILE A 1 97 ? 3.196 -16.391 2.761 1.00 97.31 97 ILE A O 1
ATOM 717 N N . SER A 1 98 ? 4.917 -17.668 2.100 1.00 95.75 98 SER A N 1
ATOM 718 C CA . SER A 1 98 ? 4.703 -18.685 3.137 1.00 95.75 98 SER A CA 1
ATOM 719 C C . SER A 1 98 ? 4.854 -18.120 4.553 1.00 95.75 98 SER A C 1
ATOM 721 O O . SER A 1 98 ? 4.040 -18.439 5.420 1.00 95.75 98 SER A O 1
ATOM 723 N N . GLY A 1 99 ? 5.810 -17.212 4.783 1.00 92.62 99 GLY A N 1
ATOM 724 C CA . GLY A 1 99 ? 5.956 -16.507 6.059 1.00 92.62 99 GLY A CA 1
ATOM 725 C C . GLY A 1 99 ? 4.736 -15.647 6.408 1.00 92.62 99 GLY A C 1
ATOM 726 O O . GLY A 1 99 ? 4.207 -15.742 7.518 1.00 92.62 99 GLY A O 1
ATOM 727 N N . VAL A 1 100 ? 4.239 -14.851 5.455 1.00 93.56 100 VAL A N 1
ATOM 728 C CA . VAL A 1 100 ? 3.051 -14.001 5.657 1.00 93.56 100 VAL A CA 1
ATOM 729 C C . VAL A 1 100 ? 1.790 -14.849 5.844 1.00 93.56 100 VAL A C 1
ATOM 731 O O . VAL A 1 100 ? 1.023 -14.609 6.778 1.00 93.56 100 VAL A O 1
ATOM 734 N N . VAL A 1 101 ? 1.596 -15.879 5.015 1.00 94.06 101 VAL A N 1
ATOM 735 C CA . VAL A 1 101 ? 0.486 -16.839 5.135 1.00 94.06 101 VAL A CA 1
ATOM 736 C C . VAL A 1 101 ? 0.533 -17.562 6.477 1.00 94.06 101 VAL A C 1
ATOM 738 O O . VAL A 1 101 ? -0.511 -17.736 7.096 1.00 94.06 101 VAL A O 1
ATOM 741 N N . GLY A 1 102 ? 1.717 -17.929 6.971 1.00 91.06 102 GLY A N 1
ATOM 742 C CA . GLY A 1 102 ? 1.882 -18.553 8.282 1.00 91.06 102 GLY A CA 1
ATOM 743 C C . GLY A 1 102 ? 1.354 -17.675 9.417 1.00 91.06 102 GLY A C 1
ATOM 744 O O . GLY A 1 102 ? 0.573 -18.145 10.245 1.00 91.06 102 GLY A O 1
ATOM 745 N N . VAL A 1 103 ? 1.705 -16.384 9.426 1.00 88.06 103 VAL A N 1
ATOM 746 C CA . VAL A 1 103 ? 1.220 -15.435 10.445 1.00 88.06 103 VAL A CA 1
ATOM 747 C C . VAL A 1 103 ? -0.287 -15.196 10.317 1.00 88.06 103 VAL A C 1
ATOM 749 O O . VAL A 1 103 ? -1.011 -15.270 11.311 1.00 88.06 103 VAL A O 1
ATOM 752 N N . LEU A 1 104 ? -0.784 -14.946 9.102 1.00 88.12 104 LEU A N 1
ATOM 753 C CA . LEU A 1 104 ? -2.210 -14.698 8.868 1.00 88.12 104 LEU A CA 1
ATOM 754 C C . LEU A 1 104 ? -3.067 -15.934 9.183 1.00 88.12 104 LEU A C 1
ATOM 756 O O . LEU A 1 104 ? -4.114 -15.815 9.819 1.00 88.12 104 LEU A O 1
ATOM 760 N N . GLY A 1 105 ? -2.608 -17.122 8.790 1.00 85.50 105 GLY A N 1
ATOM 761 C CA . GLY A 1 105 ? -3.264 -18.398 9.065 1.00 85.50 105 GLY A CA 1
ATOM 762 C C . GLY A 1 105 ? -3.287 -18.730 10.556 1.00 85.50 105 GLY A C 1
ATOM 763 O O . GLY A 1 105 ? -4.324 -19.141 11.079 1.00 85.50 105 GLY A O 1
ATOM 764 N N . PHE A 1 106 ? -2.187 -18.471 11.273 1.00 85.88 106 PHE A N 1
ATOM 765 C CA . PHE A 1 106 ? -2.157 -18.580 12.732 1.00 85.88 106 PHE A CA 1
ATOM 766 C C . PHE A 1 106 ? -3.169 -17.631 13.387 1.00 85.88 106 PHE A C 1
ATOM 768 O O . PHE A 1 106 ? -3.931 -18.046 14.262 1.00 85.88 106 PHE A O 1
ATOM 775 N N . ASN A 1 107 ? -3.242 -16.381 12.925 1.00 83.94 107 ASN A N 1
ATOM 776 C CA . ASN A 1 107 ? -4.195 -15.397 13.438 1.00 83.94 107 ASN A CA 1
ATOM 777 C C . ASN A 1 107 ? -5.650 -15.784 13.162 1.00 83.94 107 ASN A C 1
ATOM 779 O O . ASN A 1 107 ? -6.493 -15.646 14.051 1.00 83.94 107 ASN A O 1
ATOM 783 N N . LEU A 1 108 ? -5.952 -16.334 11.985 1.00 80.44 108 LEU A N 1
ATOM 784 C CA . LEU A 1 108 ? -7.275 -16.876 11.686 1.00 80.44 108 LEU A CA 1
ATOM 785 C C . LEU A 1 108 ? -7.631 -18.029 12.634 1.00 80.44 108 LEU A C 1
ATOM 787 O O . LEU A 1 108 ? -8.721 -18.045 13.203 1.00 80.44 108 LEU A O 1
ATOM 791 N N . LEU A 1 109 ? -6.704 -18.962 12.867 1.00 79.75 109 LEU A N 1
ATOM 792 C CA . LEU A 1 109 ? -6.933 -20.090 13.770 1.00 79.75 109 LEU A CA 1
ATOM 793 C C . LEU A 1 109 ? -7.139 -19.638 15.223 1.00 79.75 109 LEU A C 1
ATOM 795 O O . LEU A 1 109 ? -8.025 -20.151 15.910 1.00 79.75 109 LEU A O 1
ATOM 799 N N . CYS A 1 110 ? -6.349 -18.673 15.698 1.00 79.31 110 CYS A N 1
ATOM 800 C CA . CYS A 1 110 ? -6.525 -18.085 17.024 1.00 79.31 110 CYS A CA 1
ATOM 801 C C . CYS A 1 110 ? -7.881 -17.391 17.154 1.00 79.31 110 CYS A C 1
ATOM 803 O O . CYS A 1 110 ? -8.567 -17.609 18.152 1.00 79.31 110 CYS A O 1
ATOM 805 N N . ARG A 1 111 ? -8.314 -16.650 16.127 1.00 75.00 111 ARG A N 1
ATOM 806 C CA . ARG A 1 111 ? -9.633 -16.007 16.080 1.00 75.00 111 ARG A CA 1
ATOM 807 C C . ARG A 1 111 ? -10.766 -17.029 16.182 1.00 75.00 111 ARG A C 1
ATOM 809 O O . ARG A 1 111 ? -11.641 -16.874 17.027 1.00 75.00 111 ARG A O 1
ATOM 816 N N . LEU A 1 112 ? -10.709 -18.108 15.398 1.00 72.88 112 LEU A N 1
ATOM 817 C CA . LEU A 1 112 ? -11.702 -19.191 15.443 1.00 72.88 112 LEU A CA 1
ATOM 818 C C . LEU A 1 112 ? -11.752 -19.903 16.806 1.00 72.88 112 LEU A C 1
ATOM 820 O O . LEU A 1 112 ? -12.780 -20.461 17.175 1.00 72.88 112 LEU A O 1
ATOM 824 N N . ARG A 1 113 ? -10.648 -19.884 17.561 1.00 73.50 113 ARG A N 1
ATOM 825 C CA . ARG A 1 113 ? -10.519 -20.517 18.883 1.00 73.50 113 ARG A CA 1
ATOM 826 C C . ARG A 1 113 ? -10.684 -19.545 20.058 1.00 73.50 113 ARG A C 1
ATOM 828 O O . ARG A 1 113 ? -10.440 -19.953 21.192 1.00 73.50 113 ARG A O 1
ATOM 835 N N . GLY A 1 114 ? -11.034 -18.279 19.812 1.00 67.81 114 GLY A N 1
ATOM 836 C CA . GLY A 1 114 ? -11.163 -17.254 20.858 1.00 67.81 114 GLY A CA 1
ATOM 837 C C . GLY A 1 114 ? -9.859 -16.955 21.611 1.00 67.81 114 GLY A C 1
ATOM 838 O O . GLY A 1 114 ? -9.890 -16.591 22.783 1.00 67.81 114 GLY A O 1
ATOM 839 N N . ARG A 1 115 ? -8.701 -17.159 20.971 1.00 66.31 115 ARG A N 1
ATOM 840 C CA . ARG A 1 115 ? -7.367 -16.963 21.560 1.00 66.31 115 ARG A CA 1
ATOM 841 C C . ARG A 1 115 ? -6.754 -15.634 21.135 1.00 66.31 115 ARG A C 1
ATOM 843 O O . ARG A 1 115 ? -7.120 -15.059 20.112 1.00 66.31 115 ARG A O 1
ATOM 850 N N . ALA A 1 116 ? -5.768 -15.181 21.909 1.00 59.50 116 ALA A N 1
ATOM 851 C CA . ALA A 1 116 ? -4.979 -14.005 21.569 1.00 59.50 116 ALA A CA 1
ATOM 852 C C . ALA A 1 116 ? -4.269 -14.189 20.216 1.00 59.50 116 ALA A C 1
ATOM 854 O O . ALA A 1 116 ? -3.683 -15.237 19.937 1.00 59.50 116 ALA A O 1
ATOM 855 N N . LEU A 1 117 ? -4.342 -13.155 19.383 1.00 70.62 117 LEU A N 1
ATOM 856 C CA . LEU A 1 117 ? -3.721 -13.117 18.063 1.00 70.62 117 LEU A CA 1
ATOM 857 C C . LEU A 1 117 ? -2.211 -12.880 18.187 1.00 70.62 117 LEU A C 1
ATOM 859 O O . LEU A 1 117 ? -1.762 -12.172 19.094 1.00 70.62 117 LEU A O 1
ATOM 863 N N . ALA A 1 118 ? -1.430 -13.438 17.261 1.00 69.06 118 ALA A N 1
ATOM 864 C CA . ALA A 1 118 ? -0.029 -13.076 17.113 1.00 69.06 118 ALA A CA 1
ATOM 865 C C . ALA A 1 118 ? 0.063 -11.730 16.391 1.00 69.06 118 ALA A C 1
ATOM 867 O O . ALA A 1 118 ? -0.364 -11.566 15.248 1.00 69.06 118 ALA A O 1
ATOM 868 N N . TRP A 1 119 ? 0.643 -10.748 17.067 1.00 64.81 119 TRP A N 1
ATOM 869 C CA . TRP A 1 119 ? 0.903 -9.451 16.465 1.00 64.81 119 TRP A CA 1
ATOM 870 C C . TRP A 1 119 ? 2.208 -9.527 15.682 1.00 64.81 119 TRP A C 1
ATOM 872 O O . TRP A 1 119 ? 3.247 -9.856 16.251 1.00 64.81 119 TRP A O 1
ATOM 882 N N . LEU A 1 120 ? 2.165 -9.181 14.391 1.00 70.00 120 LEU A N 1
ATOM 883 C CA . LEU A 1 120 ? 3.371 -9.047 13.565 1.00 70.00 120 LEU A CA 1
ATOM 884 C C . LEU A 1 120 ? 4.330 -8.005 14.174 1.00 70.00 120 LEU A C 1
ATOM 886 O O . LEU A 1 120 ? 5.554 -8.129 14.102 1.00 70.00 120 LEU A O 1
ATOM 890 N N . GLY A 1 121 ? 3.739 -7.008 14.839 1.00 73.00 121 GLY A N 1
ATOM 891 C CA . GLY A 1 121 ? 4.426 -5.974 15.586 1.00 73.00 121 GLY A CA 1
ATOM 892 C C . GLY A 1 121 ? 5.124 -4.967 14.678 1.00 73.00 121 GLY A C 1
ATOM 893 O O . GLY A 1 121 ? 5.423 -5.216 13.510 1.00 73.00 121 GLY A O 1
ATOM 894 N N . SER A 1 122 ? 5.464 -3.817 15.265 1.00 76.62 122 SER A N 1
ATOM 895 C CA . SER A 1 122 ? 6.084 -2.716 14.515 1.00 76.62 122 SER A CA 1
ATOM 896 C C . SER A 1 122 ? 7.386 -3.103 13.797 1.00 76.62 122 SER A C 1
ATOM 898 O O . SER A 1 122 ? 7.696 -2.520 12.767 1.00 76.62 122 SER A O 1
ATOM 900 N N . GLY A 1 123 ? 8.135 -4.090 14.305 1.00 83.75 123 GLY A N 1
ATOM 901 C CA . GLY A 1 123 ? 9.348 -4.587 13.652 1.00 83.75 123 GLY A CA 1
ATOM 902 C C . GLY A 1 123 ? 9.050 -5.391 12.387 1.00 83.75 123 GLY A C 1
ATOM 903 O O . GLY A 1 123 ? 9.593 -5.077 11.331 1.00 83.75 123 GLY A O 1
ATOM 904 N N . GLY A 1 124 ? 8.155 -6.382 12.473 1.00 87.12 124 GLY A N 1
ATOM 905 C CA . GLY A 1 124 ? 7.824 -7.254 11.345 1.00 87.12 124 GLY A CA 1
ATOM 906 C C . GLY A 1 124 ? 7.199 -6.492 10.179 1.00 87.12 124 GLY A C 1
ATOM 907 O O . GLY A 1 124 ? 7.604 -6.681 9.036 1.00 87.12 124 GLY A O 1
ATOM 908 N N . VAL A 1 125 ? 6.289 -5.553 10.459 1.00 89.50 125 VAL A N 1
ATOM 909 C CA . VAL A 1 125 ? 5.666 -4.732 9.406 1.00 89.50 125 VAL A CA 1
ATOM 910 C C . VAL A 1 125 ? 6.658 -3.775 8.747 1.00 89.50 125 VAL A C 1
ATOM 912 O O . VAL A 1 125 ? 6.609 -3.571 7.535 1.00 89.50 125 VAL A O 1
ATOM 915 N N . MET A 1 126 ? 7.596 -3.211 9.512 1.00 91.75 126 MET A N 1
ATOM 916 C CA . MET A 1 126 ? 8.645 -2.362 8.943 1.00 91.75 126 MET A CA 1
ATOM 917 C C . MET A 1 126 ? 9.584 -3.152 8.025 1.00 91.75 126 MET A C 1
ATOM 919 O O . MET A 1 126 ? 9.942 -2.652 6.961 1.00 91.75 126 MET A O 1
ATOM 923 N N . VAL A 1 127 ? 9.954 -4.377 8.413 1.00 93.31 127 VAL A N 1
ATOM 924 C CA . VAL A 1 127 ? 10.754 -5.279 7.569 1.00 93.31 127 VAL A CA 1
ATOM 925 C C . VAL A 1 127 ? 9.982 -5.662 6.310 1.00 93.31 127 VAL A C 1
ATOM 927 O O . VAL A 1 127 ? 10.536 -5.597 5.220 1.00 93.31 127 VAL A O 1
ATOM 930 N N . LEU A 1 128 ? 8.696 -5.992 6.432 1.00 94.44 128 LEU A N 1
ATOM 931 C CA . LEU A 1 128 ? 7.844 -6.327 5.292 1.00 94.44 128 LEU A CA 1
ATOM 932 C C . LEU A 1 128 ? 7.738 -5.164 4.290 1.00 94.44 128 LEU A C 1
ATOM 934 O O . LEU A 1 128 ? 7.878 -5.380 3.089 1.00 94.44 128 LEU A O 1
ATOM 938 N N . GLY A 1 129 ? 7.576 -3.928 4.776 1.00 95.62 129 GLY A N 1
ATOM 939 C CA . GLY A 1 129 ? 7.597 -2.731 3.932 1.00 95.62 129 GLY A CA 1
ATOM 940 C C . GLY A 1 129 ? 8.946 -2.502 3.241 1.00 95.62 129 GLY A C 1
ATOM 941 O O . GLY A 1 129 ? 8.974 -2.188 2.054 1.00 95.62 129 GLY A O 1
ATOM 942 N N . LEU A 1 130 ? 10.064 -2.711 3.950 1.00 96.62 130 LEU A N 1
ATOM 943 C CA . LEU A 1 130 ? 11.409 -2.629 3.366 1.00 96.62 130 LEU A CA 1
ATOM 944 C C . LEU A 1 130 ? 11.606 -3.683 2.267 1.00 96.62 130 LEU A C 1
ATOM 946 O O . LEU A 1 130 ? 12.086 -3.350 1.190 1.00 96.62 130 LEU A O 1
ATOM 950 N N . LEU A 1 131 ? 11.215 -4.935 2.521 1.00 96.62 131 LEU A N 1
ATOM 951 C CA . LEU A 1 131 ? 11.348 -6.034 1.562 1.00 96.62 131 LEU A CA 1
ATOM 952 C C . LEU A 1 131 ? 10.489 -5.814 0.316 1.00 96.62 131 LEU A C 1
ATOM 954 O O . LEU A 1 131 ? 10.950 -6.081 -0.787 1.00 96.62 131 LEU A O 1
ATOM 958 N N . LEU A 1 132 ? 9.268 -5.296 0.467 1.00 97.75 132 LEU A N 1
ATOM 959 C CA . LEU A 1 132 ? 8.422 -4.958 -0.678 1.00 97.75 132 LEU A CA 1
ATOM 960 C C . LEU A 1 132 ? 9.014 -3.823 -1.513 1.00 97.75 132 LEU A C 1
ATOM 962 O O . LEU A 1 132 ? 9.056 -3.943 -2.732 1.00 97.75 132 LEU A O 1
ATOM 966 N N . ALA A 1 133 ? 9.514 -2.758 -0.881 1.00 97.50 133 ALA A N 1
ATOM 967 C CA . ALA A 1 133 ? 10.210 -1.691 -1.600 1.00 97.50 133 ALA A CA 1
ATOM 968 C C . ALA A 1 133 ? 11.449 -2.227 -2.335 1.00 97.50 133 ALA A C 1
ATOM 970 O O . ALA A 1 133 ? 11.638 -1.939 -3.513 1.00 97.50 133 ALA A O 1
ATOM 971 N N . TRP A 1 134 ? 12.247 -3.059 -1.663 1.00 96.81 134 TRP A N 1
ATOM 972 C CA . TRP A 1 134 ? 13.420 -3.705 -2.242 1.00 96.81 134 TRP A CA 1
ATOM 973 C C . TRP A 1 134 ? 13.074 -4.555 -3.471 1.00 96.81 134 TRP A C 1
ATOM 975 O O . TRP A 1 134 ? 13.691 -4.379 -4.519 1.00 96.81 134 TRP A O 1
ATOM 985 N N . LEU A 1 135 ? 12.065 -5.426 -3.366 1.00 96.38 135 LEU A N 1
ATOM 986 C CA . LEU A 1 135 ? 11.603 -6.274 -4.467 1.00 96.38 135 LEU A CA 1
ATOM 987 C C . LEU A 1 135 ? 11.098 -5.442 -5.644 1.00 96.38 135 LEU A C 1
ATOM 989 O O . LEU A 1 135 ? 11.492 -5.683 -6.778 1.00 96.38 135 LEU A O 1
ATOM 993 N N . LEU A 1 136 ? 10.253 -4.446 -5.384 1.00 97.06 136 LEU A N 1
ATOM 994 C CA . LEU A 1 136 ? 9.642 -3.632 -6.433 1.00 97.06 136 LEU A CA 1
ATOM 995 C C . LEU A 1 136 ? 10.667 -2.777 -7.176 1.00 97.06 136 LEU A C 1
ATOM 997 O O . LEU A 1 136 ? 10.610 -2.681 -8.399 1.00 97.06 136 LEU A O 1
ATOM 1001 N N . ILE A 1 137 ? 11.624 -2.181 -6.462 1.00 96.56 137 ILE A N 1
ATOM 1002 C CA . ILE A 1 137 ? 12.700 -1.404 -7.088 1.00 96.56 137 ILE A CA 1
ATOM 1003 C C . ILE A 1 137 ? 13.652 -2.351 -7.825 1.00 96.56 137 ILE A C 1
ATOM 1005 O O . ILE A 1 137 ? 13.947 -2.125 -8.992 1.00 96.56 137 ILE A O 1
ATOM 1009 N N . GLY A 1 138 ? 14.064 -3.457 -7.201 1.00 94.25 138 GLY A N 1
ATOM 1010 C CA . GLY A 1 138 ? 14.956 -4.438 -7.824 1.00 94.25 138 GLY A CA 1
ATOM 1011 C C . GLY A 1 138 ? 14.383 -5.078 -9.093 1.00 94.25 138 GLY A C 1
ATOM 1012 O O . GLY A 1 138 ? 15.118 -5.304 -10.046 1.00 94.25 138 GLY A O 1
ATOM 1013 N N . MET A 1 139 ? 13.072 -5.328 -9.138 1.00 94.44 139 MET A N 1
ATOM 1014 C CA . MET A 1 139 ? 12.387 -5.906 -10.302 1.00 94.44 139 MET A CA 1
ATOM 1015 C C . MET A 1 139 ? 12.025 -4.874 -11.378 1.00 94.44 139 MET A C 1
ATOM 1017 O O . MET A 1 139 ? 11.759 -5.256 -12.518 1.00 94.44 139 MET A O 1
ATOM 1021 N N . SER A 1 140 ? 11.994 -3.581 -11.038 1.00 95.19 140 SER A N 1
ATOM 1022 C CA . SER A 1 140 ? 11.615 -2.520 -11.981 1.00 95.19 140 SER A CA 1
ATOM 1023 C C . SER A 1 140 ? 12.784 -1.851 -12.694 1.00 95.19 140 SER A C 1
ATOM 1025 O O . SER A 1 140 ? 12.564 -1.000 -13.555 1.00 95.19 140 SER A O 1
ATOM 1027 N N . GLN A 1 141 ? 14.017 -2.206 -12.335 1.00 94.44 141 GLN A N 1
ATOM 1028 C CA . GLN A 1 141 ? 15.227 -1.502 -12.752 1.00 94.44 141 GLN A CA 1
ATOM 1029 C C . GLN A 1 141 ? 16.224 -2.428 -13.453 1.00 94.44 141 GLN A C 1
ATOM 1031 O O . GLN A 1 141 ? 16.241 -3.641 -13.248 1.00 94.44 141 GLN A O 1
ATOM 1036 N N . GLY A 1 142 ? 17.090 -1.829 -14.271 1.00 88.25 142 GLY A N 1
ATOM 1037 C CA . GLY A 1 142 ? 18.140 -2.534 -15.003 1.00 88.25 142 GLY A CA 1
ATOM 1038 C C . GLY A 1 142 ? 17.651 -3.277 -16.251 1.00 88.25 142 GLY A C 1
ATOM 1039 O O . GLY A 1 142 ? 16.468 -3.299 -16.585 1.00 88.25 142 GLY A O 1
ATOM 1040 N N . ALA A 1 143 ? 18.596 -3.897 -16.961 1.00 84.12 143 ALA A N 1
ATOM 1041 C CA . ALA A 1 143 ? 18.334 -4.549 -18.248 1.00 84.12 143 ALA A CA 1
ATOM 1042 C C . ALA A 1 143 ? 17.414 -5.780 -18.144 1.00 84.12 143 ALA A C 1
ATOM 1044 O O . ALA A 1 143 ? 16.735 -6.122 -19.104 1.00 84.12 143 ALA A O 1
ATOM 1045 N N . ALA A 1 144 ? 17.385 -6.430 -16.978 1.00 85.25 144 ALA A N 1
ATOM 1046 C CA . ALA A 1 144 ? 16.561 -7.605 -16.705 1.00 85.25 144 ALA A CA 1
ATOM 1047 C C . ALA A 1 144 ? 15.249 -7.257 -15.973 1.00 85.25 144 ALA A C 1
ATOM 1049 O O . ALA A 1 144 ? 14.681 -8.127 -15.304 1.00 85.25 144 ALA A O 1
ATOM 1050 N N . ARG A 1 145 ? 14.792 -5.994 -16.053 1.00 91.25 145 ARG A N 1
ATOM 1051 C CA . ARG A 1 145 ? 13.530 -5.562 -15.437 1.00 91.25 145 ARG A CA 1
ATOM 1052 C C . ARG A 1 145 ? 12.354 -6.360 -15.997 1.00 91.25 145 ARG A C 1
ATOM 1054 O O . ARG A 1 145 ? 12.269 -6.626 -17.192 1.00 91.25 145 ARG A O 1
ATOM 1061 N N . VAL A 1 146 ? 11.439 -6.714 -15.108 1.00 93.31 146 VAL A N 1
ATOM 1062 C CA . VAL A 1 146 ? 10.255 -7.554 -15.379 1.00 93.31 146 VAL A CA 1
ATOM 1063 C C . VAL A 1 146 ? 8.948 -6.787 -15.198 1.00 93.31 146 VAL A C 1
ATOM 1065 O O . VAL A 1 146 ? 7.904 -7.195 -15.695 1.00 93.31 146 VAL A O 1
ATOM 1068 N N . ILE A 1 147 ? 9.012 -5.663 -14.490 1.00 95.12 147 ILE A N 1
ATOM 1069 C CA . ILE A 1 147 ? 7.937 -4.685 -14.344 1.00 95.12 147 ILE A CA 1
ATOM 1070 C C . ILE A 1 147 ? 8.508 -3.296 -14.622 1.00 95.12 147 ILE A C 1
ATOM 1072 O O . ILE A 1 147 ? 9.721 -3.102 -14.579 1.00 95.12 147 ILE A O 1
ATOM 1076 N N . THR A 1 148 ? 7.654 -2.311 -14.876 1.00 95.06 148 THR A N 1
ATOM 1077 C CA . THR A 1 148 ? 8.082 -0.906 -14.904 1.00 95.06 148 THR A CA 1
ATOM 1078 C C . THR A 1 148 ? 7.917 -0.266 -13.520 1.00 95.06 148 THR A C 1
ATOM 1080 O O . THR A 1 148 ? 7.150 -0.771 -12.686 1.00 95.06 148 THR A O 1
ATOM 1083 N N . PRO A 1 149 ? 8.601 0.856 -13.231 1.00 95.56 149 PRO A N 1
ATOM 1084 C CA . PRO A 1 149 ? 8.407 1.595 -11.980 1.00 95.56 149 PRO A CA 1
ATOM 1085 C C . PRO A 1 149 ? 6.957 2.029 -11.758 1.00 95.56 149 PRO A C 1
ATOM 1087 O O . PRO A 1 149 ? 6.479 2.050 -10.625 1.00 95.56 149 PRO A O 1
ATOM 1090 N N . VAL A 1 150 ? 6.227 2.323 -12.837 1.00 96.44 150 VAL A N 1
ATOM 1091 C CA . VAL A 1 150 ? 4.807 2.677 -12.771 1.00 96.44 150 VAL A CA 1
ATOM 1092 C C . VAL A 1 150 ? 3.975 1.478 -12.320 1.00 96.44 150 VAL A C 1
ATOM 1094 O O . VAL A 1 150 ? 3.181 1.611 -11.392 1.00 96.44 150 VAL A O 1
ATOM 1097 N N . ILE A 1 151 ? 4.193 0.293 -12.896 1.00 96.81 151 ILE A N 1
ATOM 1098 C CA . ILE A 1 151 ? 3.532 -0.955 -12.474 1.00 96.81 151 ILE A CA 1
ATOM 1099 C C . ILE A 1 151 ? 3.792 -1.247 -10.990 1.00 96.81 151 ILE A C 1
ATOM 1101 O O . ILE A 1 151 ? 2.870 -1.627 -10.262 1.00 96.81 151 ILE A O 1
ATOM 1105 N N . ALA A 1 152 ? 5.010 -0.989 -10.504 1.00 97.06 152 ALA A N 1
ATOM 1106 C CA . ALA A 1 152 ? 5.343 -1.128 -9.090 1.00 97.06 152 ALA A CA 1
ATOM 1107 C C . ALA A 1 152 ? 4.503 -0.222 -8.164 1.00 97.06 152 ALA A C 1
ATOM 1109 O O . ALA A 1 152 ? 4.123 -0.662 -7.075 1.00 97.06 152 ALA A O 1
ATOM 1110 N N . LEU A 1 153 ? 4.148 1.000 -8.590 1.00 96.44 153 LEU A N 1
ATOM 1111 C CA . LEU A 1 153 ? 3.263 1.888 -7.818 1.00 96.44 153 LEU A CA 1
ATOM 1112 C C . LEU A 1 153 ? 1.877 1.272 -7.624 1.00 96.44 153 LEU A C 1
ATOM 1114 O O . LEU A 1 153 ? 1.331 1.309 -6.521 1.00 96.44 153 LEU A O 1
ATOM 1118 N N . TRP A 1 154 ? 1.317 0.666 -8.672 1.00 97.94 154 TRP A N 1
ATOM 1119 C CA . TRP A 1 154 ? 0.008 0.018 -8.603 1.00 97.94 154 TRP A CA 1
ATOM 1120 C C . TRP A 1 154 ? 0.006 -1.199 -7.670 1.00 97.94 154 TRP A C 1
ATOM 1122 O O . TRP A 1 154 ? -0.943 -1.408 -6.909 1.00 97.94 154 TRP A O 1
ATOM 1132 N N . LEU A 1 155 ? 1.098 -1.970 -7.658 1.00 97.75 155 LEU A N 1
ATOM 1133 C CA . LEU A 1 155 ? 1.256 -3.125 -6.769 1.00 97.75 155 LEU A CA 1
ATOM 1134 C C . LEU A 1 155 ? 1.288 -2.742 -5.280 1.00 97.75 155 LEU A C 1
ATOM 1136 O O . LEU A 1 155 ? 1.046 -3.607 -4.440 1.00 97.75 155 LEU A O 1
ATOM 1140 N N . LEU A 1 156 ? 1.507 -1.464 -4.948 1.00 96.88 156 LEU A N 1
ATOM 1141 C CA . LEU A 1 156 ? 1.373 -0.887 -3.602 1.00 96.88 156 LEU A CA 1
ATOM 1142 C C . LEU A 1 156 ? 0.392 0.295 -3.551 1.00 96.88 156 LEU A C 1
ATOM 1144 O O . LEU A 1 156 ? 0.522 1.171 -2.690 1.00 96.88 156 LEU A O 1
ATOM 1148 N N . ALA A 1 157 ? -0.594 0.329 -4.451 1.00 96.50 157 ALA A N 1
ATOM 1149 C CA . ALA A 1 157 ? -1.452 1.494 -4.631 1.00 96.50 157 ALA A CA 1
ATOM 1150 C C . ALA A 1 157 ? -2.113 1.966 -3.335 1.00 96.50 157 ALA A C 1
ATOM 1152 O O . ALA A 1 157 ? -1.992 3.138 -2.990 1.00 96.50 157 ALA A O 1
ATOM 1153 N N . ILE A 1 158 ? -2.768 1.076 -2.587 1.00 95.25 158 ILE A N 1
ATOM 1154 C CA . ILE A 1 158 ? -3.465 1.466 -1.359 1.00 95.25 158 ILE A CA 1
ATOM 1155 C C . ILE A 1 158 ? -2.509 2.043 -0.304 1.00 95.25 158 ILE A C 1
ATOM 1157 O O . ILE A 1 158 ? -2.754 3.175 0.116 1.00 95.25 158 ILE A O 1
ATOM 1161 N N . PRO A 1 159 ? -1.426 1.351 0.116 1.00 94.31 159 PRO A N 1
ATOM 1162 C CA . PRO A 1 159 ? -0.477 1.919 1.072 1.00 94.31 159 PRO A CA 1
ATOM 1163 C C . PRO A 1 159 ? 0.052 3.298 0.653 1.00 94.31 159 PRO A C 1
ATOM 1165 O O . PRO A 1 159 ? 0.108 4.221 1.469 1.00 94.31 159 PRO A O 1
ATOM 1168 N N . LEU A 1 160 ? 0.436 3.446 -0.620 1.00 94.75 160 LEU A N 1
ATOM 1169 C CA . LEU A 1 160 ? 1.045 4.673 -1.130 1.00 94.75 160 LEU A CA 1
ATOM 1170 C C . LEU A 1 160 ? 0.040 5.825 -1.203 1.00 94.75 160 LEU A C 1
ATOM 1172 O O . LEU A 1 160 ? 0.314 6.914 -0.695 1.00 94.75 160 LEU A O 1
ATOM 1176 N N . ILE A 1 161 ? -1.125 5.585 -1.807 1.00 94.81 161 ILE A N 1
ATOM 1177 C CA . ILE A 1 161 ? -2.162 6.601 -1.998 1.00 94.81 161 ILE A CA 1
ATOM 1178 C C . ILE A 1 161 ? -2.719 7.061 -0.649 1.00 94.81 161 ILE A C 1
ATOM 1180 O O . ILE A 1 161 ? -2.917 8.259 -0.454 1.00 94.81 161 ILE A O 1
ATOM 1184 N N . ASP A 1 162 ? -2.940 6.146 0.297 1.00 91.62 162 ASP A N 1
ATOM 1185 C CA . ASP A 1 162 ? -3.530 6.479 1.596 1.00 91.62 162 ASP A CA 1
ATOM 1186 C C . ASP A 1 162 ? -2.617 7.400 2.423 1.00 91.62 162 ASP A C 1
ATOM 1188 O O . ASP A 1 162 ? -3.063 8.426 2.943 1.00 91.62 162 ASP A O 1
ATOM 1192 N N . VAL A 1 163 ? -1.310 7.106 2.474 1.00 89.62 163 VAL A N 1
ATOM 1193 C CA . VAL A 1 163 ? -0.336 8.004 3.114 1.00 89.62 163 VAL A CA 1
ATOM 1194 C C . VAL A 1 163 ? -0.230 9.326 2.369 1.00 89.62 163 VAL A C 1
ATOM 1196 O O . VAL A 1 163 ? -0.241 10.381 3.006 1.00 89.62 163 VAL A O 1
ATOM 1199 N N . LEU A 1 164 ? -0.139 9.296 1.038 1.00 89.50 164 LEU A N 1
ATOM 1200 C CA . LEU A 1 164 ? -0.006 10.510 0.239 1.00 89.50 164 LEU A CA 1
ATOM 1201 C C . LEU A 1 164 ? -1.210 11.441 0.431 1.00 89.50 164 LEU A C 1
ATOM 1203 O O . LEU A 1 164 ? -1.031 12.641 0.630 1.00 89.50 164 LEU A O 1
ATOM 1207 N N . ALA A 1 165 ? -2.429 10.902 0.446 1.00 89.56 165 ALA A N 1
ATOM 1208 C CA . ALA A 1 165 ? -3.642 11.685 0.639 1.00 89.56 165 ALA A CA 1
ATOM 1209 C C . ALA A 1 165 ? -3.703 12.348 2.016 1.00 89.56 165 ALA A C 1
ATOM 1211 O O . ALA A 1 165 ? -4.057 13.525 2.126 1.00 89.56 165 ALA A O 1
ATOM 1212 N N . VAL A 1 166 ? -3.297 11.625 3.060 1.00 85.00 166 VAL A N 1
ATOM 1213 C CA . VAL A 1 166 ? -3.186 12.179 4.410 1.00 85.00 166 VAL A CA 1
ATOM 1214 C C . VAL A 1 166 ? -2.116 13.274 4.471 1.00 85.00 166 VAL A C 1
ATOM 1216 O O . VAL A 1 166 ? -2.366 14.336 5.041 1.00 85.00 166 VAL A O 1
ATOM 1219 N N . LEU A 1 167 ? -0.957 13.081 3.835 1.00 85.94 167 LEU A N 1
ATOM 1220 C CA . LEU A 1 167 ? 0.095 14.102 3.775 1.00 85.94 167 LEU A CA 1
ATOM 1221 C C . LEU A 1 167 ? -0.361 15.367 3.035 1.00 85.94 167 LEU A C 1
ATOM 1223 O O . LEU A 1 167 ? -0.201 16.464 3.569 1.00 85.94 167 LEU A O 1
ATOM 1227 N N . ILE A 1 168 ? -0.980 15.230 1.858 1.00 87.81 168 ILE A N 1
ATOM 1228 C CA . ILE A 1 168 ? -1.516 16.364 1.084 1.00 87.81 168 ILE A CA 1
ATOM 1229 C C . ILE A 1 168 ? -2.557 17.124 1.911 1.00 87.81 168 ILE A C 1
ATOM 1231 O O . ILE A 1 168 ? -2.524 18.355 1.981 1.00 87.81 168 ILE A O 1
ATOM 1235 N N . ARG A 1 169 ? -3.454 16.405 2.596 1.00 84.50 169 ARG A N 1
ATOM 1236 C CA . ARG A 1 169 ? -4.452 17.021 3.473 1.00 84.50 169 ARG A CA 1
ATOM 1237 C C . ARG A 1 169 ? -3.818 17.820 4.606 1.00 84.50 169 ARG A C 1
ATOM 1239 O O . ARG A 1 169 ? -4.279 18.930 4.873 1.00 84.50 169 ARG A O 1
ATOM 1246 N N . ARG A 1 170 ? -2.769 17.298 5.243 1.00 83.25 170 ARG A N 1
ATOM 1247 C CA . ARG A 1 170 ? -2.055 17.992 6.328 1.00 83.25 170 ARG A CA 1
ATOM 1248 C C . ARG A 1 170 ? -1.384 19.263 5.850 1.00 83.25 170 ARG A C 1
ATOM 1250 O O . ARG A 1 170 ? -1.569 20.299 6.481 1.00 83.25 170 ARG A O 1
ATOM 1257 N N . VAL A 1 171 ? -0.675 19.196 4.724 1.00 85.69 171 VAL A N 1
ATOM 1258 C CA . VAL A 1 171 ? -0.036 20.372 4.119 1.00 85.69 171 VAL A CA 1
ATOM 1259 C C . VAL A 1 171 ? -1.086 21.440 3.804 1.00 85.69 171 VAL A C 1
ATOM 1261 O O . VAL A 1 171 ? -0.901 22.595 4.173 1.00 85.69 171 VAL A O 1
ATOM 1264 N N . GLY A 1 172 ? -2.236 21.050 3.244 1.00 83.94 172 GLY A N 1
ATOM 1265 C CA . GLY A 1 172 ? -3.347 21.970 2.978 1.00 83.94 172 GLY A CA 1
ATOM 1266 C C . GLY A 1 172 ? -3.967 22.622 4.224 1.00 83.94 172 GLY A C 1
ATOM 1267 O O . GLY A 1 172 ? -4.596 23.667 4.101 1.00 83.94 172 GLY A O 1
ATOM 1268 N N . HIS A 1 173 ? -3.783 22.041 5.415 1.00 81.44 173 HIS A N 1
ATOM 1269 C CA . HIS A 1 173 ? -4.258 22.584 6.697 1.00 81.44 173 HIS A CA 1
ATOM 1270 C C . HIS A 1 173 ? -3.123 23.149 7.573 1.00 81.44 173 HIS A C 1
ATOM 1272 O O . HIS A 1 173 ? -3.354 23.445 8.743 1.00 81.44 173 HIS A O 1
ATOM 1278 N N . GLY A 1 174 ? -1.895 23.264 7.049 1.00 80.81 174 GLY A N 1
ATOM 1279 C CA . GLY A 1 174 ? -0.734 23.748 7.806 1.00 80.81 174 GLY A CA 1
ATOM 1280 C C . GLY A 1 174 ? -0.309 22.840 8.970 1.00 80.81 174 GLY A C 1
ATOM 1281 O O . GLY A 1 174 ? 0.354 23.297 9.898 1.00 80.81 174 GLY A O 1
ATOM 1282 N N . GLN A 1 175 ? -0.701 21.563 8.956 1.00 76.94 175 GLN A N 1
ATOM 1283 C CA . GLN A 1 175 ? -0.391 20.614 10.026 1.00 76.94 175 GLN A CA 1
ATOM 1284 C C . GLN A 1 175 ? 0.978 19.941 9.819 1.00 76.94 175 GLN A C 1
ATOM 1286 O O . GLN A 1 175 ? 1.373 19.686 8.677 1.00 76.94 175 GLN A O 1
ATOM 1291 N N . PRO A 1 176 ? 1.696 19.571 10.900 1.00 76.31 176 PRO A N 1
ATOM 1292 C CA . PRO A 1 176 ? 2.967 18.859 10.792 1.00 76.31 176 PRO A CA 1
ATOM 1293 C C . PRO A 1 176 ? 2.840 17.521 10.046 1.00 76.31 176 PRO A C 1
ATOM 1295 O O . PRO A 1 176 ? 1.940 16.724 10.323 1.00 76.31 176 PRO A O 1
ATOM 1298 N N . LEU A 1 177 ? 3.812 17.212 9.176 1.00 67.31 177 LEU A N 1
ATOM 1299 C CA . LEU A 1 177 ? 3.816 16.004 8.331 1.00 67.31 177 LEU A CA 1
ATOM 1300 C C . LEU A 1 177 ? 3.719 14.686 9.113 1.00 67.31 177 LEU A C 1
ATOM 1302 O O . LEU A 1 177 ? 3.229 13.704 8.569 1.00 67.31 177 LEU A O 1
ATOM 1306 N N . PHE A 1 178 ? 4.134 14.651 10.383 1.00 64.62 178 PHE A N 1
ATOM 1307 C CA . PHE A 1 178 ? 4.158 13.438 11.214 1.00 64.62 178 PHE A CA 1
ATOM 1308 C C . PHE A 1 178 ? 3.191 13.465 12.406 1.00 64.62 178 PHE A C 1
ATOM 1310 O O . PHE A 1 178 ? 3.303 12.615 13.290 1.00 64.62 178 PHE A O 1
ATOM 1317 N N . ALA A 1 179 ? 2.237 14.400 12.439 1.00 61.00 179 ALA A N 1
ATOM 1318 C CA . ALA A 1 179 ? 1.176 14.391 13.445 1.00 61.00 179 ALA A CA 1
ATOM 1319 C C . ALA A 1 179 ? 0.319 13.101 13.349 1.00 61.00 179 ALA A C 1
ATOM 1321 O O . ALA A 1 179 ? 0.276 12.464 12.294 1.00 61.00 179 ALA A O 1
ATOM 1322 N N . PRO A 1 180 ? -0.343 12.634 14.418 1.00 60.09 180 PRO A N 1
ATOM 1323 C CA . PRO A 1 180 ? -1.380 11.607 14.294 1.00 60.09 180 PRO A CA 1
ATOM 1324 C C . PRO A 1 180 ? -2.577 12.155 13.498 1.00 60.09 180 PRO A C 1
ATOM 1326 O O . PRO A 1 180 ? -2.911 13.330 13.613 1.00 60.09 180 PRO A O 1
ATOM 1329 N N . ASP A 1 181 ? -3.213 11.325 12.668 1.00 65.50 181 ASP A N 1
ATOM 1330 C CA . ASP A 1 181 ? -4.372 11.726 11.859 1.00 65.50 181 ASP A CA 1
ATOM 1331 C C . ASP A 1 181 ? -5.297 10.530 11.630 1.00 65.50 181 ASP A C 1
ATOM 1333 O O . ASP A 1 181 ? -4.862 9.383 11.686 1.00 65.50 181 ASP A O 1
ATOM 1337 N N . ARG A 1 182 ? -6.577 10.809 11.394 1.00 65.00 182 ARG A N 1
ATOM 1338 C CA . ARG A 1 182 ? -7.670 9.824 11.439 1.00 65.00 182 ARG A CA 1
ATOM 1339 C C . ARG A 1 182 ? -8.451 9.744 10.128 1.00 65.00 182 ARG A C 1
ATOM 1341 O O . ARG A 1 182 ? -9.656 9.514 10.132 1.00 65.00 182 ARG A O 1
ATOM 1348 N N . PHE A 1 183 ? -7.789 10.046 9.017 1.00 73.12 183 PHE A N 1
ATOM 1349 C CA . PHE A 1 183 ? -8.410 10.132 7.690 1.00 73.12 183 PHE A CA 1
ATOM 1350 C C . PHE A 1 183 ? -7.848 9.089 6.722 1.00 73.12 183 PHE A C 1
ATOM 1352 O O . PHE A 1 183 ? -8.060 9.180 5.518 1.00 73.12 183 PHE A O 1
ATOM 1359 N N . HIS A 1 184 ? -7.163 8.088 7.272 1.00 81.12 184 HIS A N 1
ATOM 1360 C CA . HIS A 1 184 ? -6.829 6.867 6.560 1.00 81.12 184 HIS A CA 1
ATOM 1361 C C . HIS A 1 184 ? -8.104 6.109 6.186 1.00 81.12 184 HIS A C 1
ATOM 1363 O O . HIS A 1 184 ? -9.103 6.153 6.914 1.00 81.12 184 HIS A O 1
ATOM 1369 N N . LEU A 1 185 ? -8.048 5.377 5.077 1.00 82.12 185 LEU A N 1
ATOM 1370 C CA . LEU A 1 185 ? -9.151 4.593 4.523 1.00 82.12 185 LEU A CA 1
ATOM 1371 C C . LEU A 1 185 ? -9.931 3.816 5.580 1.00 82.12 185 LEU A C 1
ATOM 1373 O O . LEU A 1 185 ? -11.158 3.870 5.651 1.00 82.12 185 LEU A O 1
ATOM 1377 N N . HIS A 1 186 ? -9.205 3.087 6.417 1.00 81.00 186 HIS A N 1
ATOM 1378 C CA . HIS A 1 186 ? -9.827 2.211 7.384 1.00 81.00 186 HIS A CA 1
ATOM 1379 C C . HIS A 1 186 ? -10.653 2.961 8.426 1.00 81.00 186 HIS A C 1
ATOM 1381 O O . HIS A 1 186 ? -11.759 2.529 8.740 1.00 81.00 186 HIS A O 1
ATOM 1387 N N . HIS A 1 187 ? -10.174 4.114 8.898 1.00 78.69 187 HIS A N 1
ATOM 1388 C CA . HIS A 1 187 ? -10.938 4.970 9.806 1.00 78.69 187 HIS A CA 1
ATOM 1389 C C . HIS A 1 187 ? -12.220 5.469 9.133 1.00 78.69 187 HIS A C 1
ATOM 1391 O O . HIS A 1 187 ? -13.277 5.493 9.756 1.00 78.69 187 HIS A O 1
ATOM 1397 N N . LEU A 1 188 ? -12.178 5.789 7.835 1.00 79.62 188 LEU A N 1
ATOM 1398 C CA . LEU A 1 188 ? -13.377 6.189 7.089 1.00 79.62 188 LEU A CA 1
ATOM 1399 C C . LEU A 1 188 ? -14.410 5.056 6.975 1.00 79.62 188 LEU A C 1
ATOM 1401 O O . LEU A 1 188 ? -15.608 5.319 7.087 1.00 79.62 188 LEU A O 1
ATOM 1405 N N . LEU A 1 189 ? -13.969 3.808 6.788 1.00 81.38 189 LEU A N 1
ATOM 1406 C CA . LEU A 1 189 ? -14.855 2.638 6.748 1.00 81.38 189 LEU A CA 1
ATOM 1407 C C . LEU A 1 189 ? -15.459 2.341 8.126 1.00 81.38 189 LEU A C 1
ATOM 1409 O O . LEU A 1 189 ? -16.671 2.156 8.236 1.00 81.38 189 LEU A O 1
ATOM 1413 N N . LEU A 1 190 ? -14.658 2.382 9.191 1.00 76.56 190 LEU A N 1
ATOM 1414 C CA . LEU A 1 190 ? -15.154 2.195 10.557 1.00 76.56 190 LEU A CA 1
ATOM 1415 C C . LEU A 1 190 ? -16.197 3.265 10.926 1.00 76.56 190 LEU A C 1
ATOM 1417 O O . LEU A 1 190 ? -17.287 2.932 11.390 1.00 76.56 190 LEU A O 1
ATOM 1421 N N . ARG A 1 191 ? -15.944 4.541 10.596 1.00 70.56 191 ARG A N 1
ATOM 1422 C CA . ARG A 1 191 ? -16.916 5.644 10.763 1.00 70.56 191 ARG A CA 1
ATOM 1423 C C . ARG A 1 191 ? -18.195 5.471 9.953 1.00 70.56 191 ARG A C 1
ATOM 1425 O O . ARG A 1 191 ? -19.252 5.996 10.322 1.00 70.56 191 ARG A O 1
ATOM 1432 N N . ALA A 1 192 ? -18.105 4.803 8.806 1.00 71.56 192 ALA A N 1
ATOM 1433 C CA . ALA A 1 192 ? -19.272 4.500 7.991 1.00 71.56 192 ALA A CA 1
ATOM 1434 C C . ALA A 1 192 ? -20.139 3.395 8.616 1.00 71.56 192 ALA A C 1
ATOM 1436 O O . ALA A 1 192 ? -21.313 3.332 8.274 1.00 71.56 192 ALA A O 1
ATOM 1437 N N . GLY A 1 193 ? -19.610 2.626 9.577 1.00 69.50 193 GLY A N 1
ATOM 1438 C CA . GLY A 1 193 ? -20.326 1.592 10.328 1.00 69.50 193 GLY A CA 1
ATOM 1439 C C . GLY A 1 193 ? -19.895 0.160 10.002 1.00 69.50 193 GLY A C 1
ATOM 1440 O O . GLY A 1 193 ? -20.500 -0.776 10.534 1.00 69.50 193 GLY A O 1
ATOM 1441 N N . PHE A 1 194 ? -18.885 -0.014 9.143 1.00 74.88 194 PHE A N 1
ATOM 1442 C CA . PHE A 1 194 ? -18.312 -1.317 8.797 1.00 74.88 194 PHE A CA 1
ATOM 1443 C C . PHE A 1 194 ? -17.595 -1.933 10.003 1.00 74.88 194 PHE A C 1
ATOM 1445 O O . PHE A 1 194 ? -16.988 -1.216 10.801 1.00 74.88 194 PHE A O 1
ATOM 1452 N N . ARG A 1 195 ? -17.617 -3.267 10.124 1.00 75.38 195 ARG A N 1
ATOM 1453 C CA . ARG A 1 195 ? -16.768 -3.973 11.097 1.00 75.38 195 ARG A CA 1
ATOM 1454 C C . ARG A 1 195 ? -15.307 -3.880 10.665 1.00 75.38 195 ARG A C 1
ATOM 1456 O O . ARG A 1 195 ? -15.008 -3.730 9.482 1.00 75.38 195 ARG A O 1
ATOM 1463 N N . ALA A 1 196 ? -14.376 -4.031 11.605 1.00 77.19 196 ALA A N 1
ATOM 1464 C CA . ALA A 1 196 ? -12.950 -4.054 11.269 1.00 77.19 196 ALA A CA 1
ATOM 1465 C C . ALA A 1 196 ? -12.597 -5.158 10.258 1.00 77.19 196 ALA A C 1
ATOM 1467 O O . ALA A 1 196 ? -11.806 -4.926 9.351 1.00 77.19 196 ALA A O 1
ATOM 1468 N N . THR A 1 197 ? -13.219 -6.331 10.369 1.00 80.31 197 THR A N 1
ATOM 1469 C CA . THR A 1 197 ? -13.067 -7.440 9.414 1.00 80.31 197 THR A CA 1
ATOM 1470 C C . THR A 1 197 ? -13.556 -7.079 8.017 1.00 80.31 197 THR A C 1
ATOM 1472 O O . THR A 1 197 ? -12.840 -7.310 7.044 1.00 80.31 197 THR A O 1
ATOM 1475 N N . ASP A 1 198 ? -14.729 -6.454 7.925 1.00 82.94 198 ASP A N 1
ATOM 1476 C CA . ASP A 1 198 ? -15.303 -5.979 6.665 1.00 82.94 198 ASP A CA 1
ATOM 1477 C C . ASP A 1 198 ? -14.415 -4.913 6.017 1.00 82.94 198 ASP A C 1
ATOM 1479 O O . ASP A 1 198 ? -14.142 -4.962 4.819 1.00 82.94 198 ASP A O 1
ATOM 1483 N N . ALA A 1 199 ? -13.913 -3.969 6.819 1.00 86.69 199 ALA A N 1
ATOM 1484 C CA . ALA A 1 199 ? -13.002 -2.938 6.349 1.00 86.69 199 ALA A CA 1
ATOM 1485 C C . ALA A 1 199 ? -11.699 -3.551 5.813 1.00 86.69 199 ALA A C 1
ATOM 1487 O O . ALA A 1 199 ? -11.286 -3.209 4.708 1.00 86.69 199 ALA A O 1
ATOM 1488 N N . VAL A 1 200 ? -11.089 -4.505 6.525 1.00 88.88 200 VAL A N 1
ATOM 1489 C CA . VAL A 1 200 ? -9.900 -5.221 6.031 1.00 88.88 200 VAL A CA 1
ATOM 1490 C C . VAL A 1 200 ? -10.198 -5.927 4.710 1.00 88.88 200 VAL A C 1
ATOM 1492 O O . VAL A 1 200 ? -9.445 -5.752 3.754 1.00 88.88 200 VAL A O 1
ATOM 1495 N N . LEU A 1 201 ? -11.305 -6.669 4.623 1.00 90.31 201 LEU A N 1
ATOM 1496 C CA . LEU A 1 201 ? -11.700 -7.368 3.401 1.00 90.31 201 LEU A CA 1
ATOM 1497 C C . LEU A 1 201 ? -11.864 -6.397 2.225 1.00 90.31 201 LEU A C 1
ATOM 1499 O O . LEU A 1 201 ? -11.306 -6.636 1.158 1.00 90.31 201 LEU A O 1
ATOM 1503 N N . MET A 1 202 ? -12.577 -5.284 2.416 1.00 91.44 202 MET A N 1
ATOM 1504 C CA . MET A 1 202 ? -12.760 -4.272 1.372 1.00 91.44 202 MET A CA 1
ATOM 1505 C C . MET A 1 202 ? -11.435 -3.692 0.889 1.00 91.44 202 MET A C 1
ATOM 1507 O O . MET A 1 202 ? -11.235 -3.545 -0.314 1.00 91.44 202 MET A O 1
ATOM 1511 N N . ILE A 1 203 ? -10.531 -3.363 1.812 1.00 93.69 203 ILE A N 1
ATOM 1512 C CA . ILE A 1 203 ? -9.237 -2.772 1.471 1.00 93.69 203 ILE A CA 1
ATOM 1513 C C . ILE A 1 203 ? -8.372 -3.775 0.700 1.00 93.69 203 ILE A C 1
ATOM 1515 O O . ILE A 1 203 ? -7.754 -3.414 -0.300 1.00 93.69 203 ILE A O 1
ATOM 1519 N N . VAL A 1 204 ? -8.360 -5.038 1.128 1.00 95.19 204 VAL A N 1
ATOM 1520 C CA . VAL A 1 204 ? -7.623 -6.123 0.465 1.00 95.19 204 VAL A CA 1
ATOM 1521 C C . VAL A 1 204 ? -8.183 -6.394 -0.933 1.00 95.19 204 VAL A C 1
ATOM 1523 O O . VAL A 1 204 ? -7.411 -6.512 -1.882 1.00 95.19 204 VAL A O 1
ATOM 1526 N N . LEU A 1 205 ? -9.510 -6.433 -1.090 1.00 96.12 205 LEU A N 1
ATOM 1527 C CA . LEU A 1 205 ? -10.158 -6.588 -2.396 1.00 96.12 205 LEU A CA 1
ATOM 1528 C C . LEU A 1 205 ? -9.864 -5.406 -3.320 1.00 96.12 205 LEU A C 1
ATOM 1530 O O . LEU A 1 205 ? -9.587 -5.609 -4.499 1.00 96.12 205 LEU A O 1
ATOM 1534 N N . LEU A 1 206 ? -9.879 -4.180 -2.793 1.00 96.25 206 LEU A N 1
ATOM 1535 C CA . LEU A 1 206 ? -9.544 -2.990 -3.568 1.00 96.25 206 LEU A CA 1
ATOM 1536 C C . LEU A 1 206 ? -8.072 -3.000 -4.004 1.00 96.25 206 LEU A C 1
ATOM 1538 O O . LEU A 1 206 ? -7.788 -2.716 -5.165 1.00 96.25 206 LEU A O 1
ATOM 1542 N N . GLN A 1 207 ? -7.144 -3.384 -3.119 1.00 97.81 207 GLN A N 1
ATOM 1543 C CA . GLN A 1 207 ? -5.739 -3.585 -3.486 1.00 97.81 207 GLN A CA 1
ATOM 1544 C C . GLN A 1 207 ? -5.596 -4.661 -4.571 1.00 97.81 207 GLN A C 1
ATOM 1546 O O . GLN A 1 207 ? -4.848 -4.467 -5.525 1.00 97.81 207 GLN A O 1
ATOM 1551 N N . GLY A 1 208 ? -6.323 -5.775 -4.447 1.00 98.06 208 GLY A N 1
ATOM 1552 C CA . GLY A 1 208 ? -6.343 -6.838 -5.450 1.00 98.06 208 GLY A CA 1
ATOM 1553 C C . GLY A 1 208 ? -6.842 -6.343 -6.804 1.00 98.06 208 GLY A C 1
ATOM 1554 O O . GLY A 1 208 ? -6.196 -6.595 -7.813 1.00 98.06 208 GLY A O 1
ATOM 1555 N N . LEU A 1 209 ? -7.933 -5.573 -6.830 1.00 98.12 209 LEU A N 1
ATOM 1556 C CA . LEU A 1 209 ? -8.481 -4.984 -8.052 1.00 98.12 209 LEU A CA 1
ATOM 1557 C C . LEU A 1 209 ? -7.480 -4.041 -8.732 1.00 98.12 209 LEU A C 1
ATOM 1559 O O . LEU A 1 209 ? -7.239 -4.169 -9.929 1.00 98.12 209 LEU A O 1
ATOM 1563 N N . LEU A 1 210 ? -6.870 -3.123 -7.975 1.00 98.19 210 LEU A N 1
ATOM 1564 C CA . LEU A 1 210 ? -5.847 -2.212 -8.502 1.00 98.19 210 LEU A CA 1
ATOM 1565 C C . LEU A 1 210 ? -4.613 -2.979 -9.001 1.00 98.19 210 LEU A C 1
ATOM 1567 O O . LEU A 1 210 ? -4.033 -2.633 -10.026 1.00 98.19 210 LEU A O 1
ATOM 1571 N N . GLY A 1 211 ? -4.250 -4.062 -8.317 1.00 97.75 211 GLY A N 1
ATOM 1572 C CA . GLY A 1 211 ? -3.200 -4.976 -8.743 1.00 97.75 211 GLY A CA 1
ATOM 1573 C C . GLY A 1 211 ? -3.522 -5.736 -10.033 1.00 97.75 211 GLY A C 1
ATOM 1574 O O . GLY A 1 211 ? -2.656 -5.871 -10.890 1.00 97.75 211 GLY A O 1
ATOM 1575 N N . VAL A 1 212 ? -4.766 -6.183 -10.218 1.00 97.69 212 VAL A N 1
ATOM 1576 C CA . VAL A 1 212 ? -5.221 -6.810 -11.471 1.00 97.69 212 VAL A CA 1
ATOM 1577 C C . VAL A 1 212 ? -5.196 -5.805 -12.620 1.00 97.69 212 VAL A C 1
ATOM 1579 O O . VAL A 1 212 ? -4.730 -6.153 -13.699 1.00 97.69 212 VAL A O 1
ATOM 1582 N N . VAL A 1 213 ? -5.619 -4.556 -12.391 1.00 97.81 213 VAL A N 1
ATOM 1583 C CA . VAL A 1 213 ? -5.483 -3.473 -13.385 1.00 97.81 213 VAL A CA 1
ATOM 1584 C C . VAL A 1 213 ? -4.014 -3.265 -13.762 1.00 97.81 213 VAL A C 1
ATOM 1586 O O . VAL A 1 213 ? -3.709 -3.116 -14.942 1.00 97.81 213 VAL A O 1
ATOM 1589 N N . SER A 1 214 ? -3.103 -3.327 -12.785 1.00 96.75 214 SER A N 1
ATOM 1590 C CA . SER A 1 214 ? -1.656 -3.278 -13.025 1.00 96.75 214 SER A CA 1
ATOM 1591 C C . SER A 1 214 ? -1.183 -4.385 -13.967 1.00 96.75 214 SER A C 1
ATOM 1593 O O . SER A 1 214 ? -0.586 -4.108 -15.002 1.00 96.75 214 SER A O 1
ATOM 1595 N N . LEU A 1 215 ? -1.489 -5.642 -13.635 1.00 96.38 215 LEU A N 1
ATOM 1596 C CA . LEU A 1 215 ? -1.073 -6.799 -14.430 1.00 96.38 215 LEU A CA 1
ATOM 1597 C C . LEU A 1 215 ? -1.706 -6.792 -15.822 1.00 96.38 215 LEU A C 1
ATOM 1599 O O . LEU A 1 215 ? -1.022 -7.097 -16.790 1.00 96.38 215 LEU A O 1
ATOM 1603 N N . ALA A 1 216 ? -2.979 -6.411 -15.938 1.00 97.06 216 ALA A N 1
ATOM 1604 C CA . ALA A 1 216 ? -3.637 -6.259 -17.231 1.00 97.06 216 ALA A CA 1
ATOM 1605 C C . ALA A 1 216 ? -2.925 -5.203 -18.087 1.00 97.06 216 ALA A C 1
ATOM 1607 O O . ALA A 1 216 ? -2.610 -5.467 -19.241 1.00 97.06 216 ALA A O 1
ATOM 1608 N N . GLY A 1 217 ? -2.593 -4.044 -17.509 1.00 96.44 217 GLY A N 1
ATOM 1609 C CA . GLY A 1 217 ? -1.815 -3.015 -18.197 1.00 96.44 217 GLY A CA 1
ATOM 1610 C C . GLY A 1 217 ? -0.438 -3.511 -18.641 1.00 96.44 217 GLY A C 1
ATOM 1611 O O . GLY A 1 217 ? -0.032 -3.251 -19.770 1.00 96.44 217 GLY A O 1
ATOM 1612 N N . LEU A 1 218 ? 0.247 -4.275 -17.786 1.00 95.00 218 LEU A N 1
ATOM 1613 C CA . LEU A 1 218 ? 1.543 -4.875 -18.102 1.00 95.00 218 LEU A CA 1
ATOM 1614 C C . LEU A 1 218 ? 1.448 -5.887 -19.257 1.00 95.00 218 LEU A C 1
ATOM 1616 O O . LEU A 1 218 ? 2.238 -5.810 -20.193 1.00 95.00 218 LEU A O 1
ATOM 1620 N N . PHE A 1 219 ? 0.500 -6.828 -19.203 1.00 94.19 219 PHE A N 1
ATOM 1621 C CA . PHE A 1 219 ? 0.385 -7.904 -20.195 1.00 94.19 219 PHE A CA 1
ATOM 1622 C C . PHE A 1 219 ? -0.156 -7.433 -21.546 1.00 94.19 219 PHE A C 1
ATOM 1624 O O . PHE A 1 219 ? 0.265 -7.950 -22.576 1.00 94.19 219 PHE A O 1
ATOM 1631 N N . GLU A 1 220 ? -1.034 -6.432 -21.553 1.00 95.50 220 GLU A N 1
ATOM 1632 C CA . GLU A 1 220 ? -1.540 -5.810 -22.784 1.00 95.50 220 GLU A CA 1
ATOM 1633 C C . GLU A 1 220 ? -0.555 -4.781 -23.374 1.00 95.50 220 GLU A C 1
ATOM 1635 O O . GLU A 1 220 ? -0.817 -4.198 -24.425 1.00 95.50 220 GLU A O 1
ATOM 1640 N N . GLY A 1 221 ? 0.579 -4.523 -22.707 1.00 93.31 221 GLY A N 1
ATOM 1641 C CA . GLY A 1 221 ? 1.582 -3.564 -23.174 1.00 93.31 221 GLY A CA 1
ATOM 1642 C C . GLY A 1 221 ? 1.096 -2.111 -23.153 1.00 93.31 221 GLY A C 1
ATOM 1643 O O . GLY A 1 221 ? 1.488 -1.307 -24.000 1.00 93.31 221 GLY A O 1
ATOM 1644 N N . VAL A 1 222 ? 0.226 -1.758 -22.202 1.00 95.00 222 VAL A N 1
ATOM 1645 C CA . VAL A 1 222 ? -0.243 -0.380 -22.017 1.00 95.00 222 VAL A CA 1
ATOM 1646 C C . VAL A 1 222 ? 0.938 0.497 -21.604 1.00 95.00 222 VAL A C 1
ATOM 1648 O O . VAL A 1 222 ? 1.630 0.206 -20.633 1.00 95.00 222 VAL A O 1
ATOM 1651 N N . GLY A 1 223 ? 1.152 1.600 -22.325 1.00 94.06 223 GLY A N 1
ATOM 1652 C CA . GLY A 1 223 ? 2.271 2.505 -22.060 1.00 94.06 223 GLY A CA 1
ATOM 1653 C C . GLY A 1 223 ? 2.270 3.088 -20.640 1.00 94.06 223 GLY A C 1
ATOM 1654 O O . GLY A 1 223 ? 1.219 3.460 -20.105 1.00 94.06 223 GLY A O 1
ATOM 1655 N N . ASP A 1 224 ? 3.467 3.238 -20.068 1.00 94.62 224 ASP A N 1
ATOM 1656 C CA . ASP A 1 224 ? 3.697 3.728 -18.701 1.00 94.62 224 ASP A CA 1
ATOM 1657 C C . ASP A 1 224 ? 3.009 5.072 -18.425 1.00 94.62 224 ASP A C 1
ATOM 1659 O O . ASP A 1 224 ? 2.443 5.265 -17.350 1.00 94.62 224 ASP A O 1
ATOM 1663 N N . GLY A 1 225 ? 2.979 5.986 -19.401 1.00 94.69 225 GLY A N 1
ATOM 1664 C CA . GLY A 1 225 ? 2.271 7.264 -19.281 1.00 94.69 225 GLY A CA 1
ATOM 1665 C C . GLY A 1 225 ? 0.770 7.124 -19.000 1.00 94.69 225 GLY A C 1
ATOM 1666 O O . GLY A 1 225 ? 0.233 7.822 -18.139 1.00 94.69 225 GLY A O 1
ATOM 1667 N N . TRP A 1 226 ? 0.088 6.187 -19.668 1.00 95.44 226 TRP A N 1
ATOM 1668 C CA . TRP A 1 226 ? -1.339 5.924 -19.442 1.00 95.44 226 TRP A CA 1
ATOM 1669 C C . TRP A 1 226 ? -1.580 5.235 -18.103 1.00 95.44 226 TRP A C 1
ATOM 1671 O O . TRP A 1 226 ? -2.503 5.609 -17.375 1.00 95.44 226 TRP A O 1
ATOM 1681 N N . MET A 1 227 ? -0.717 4.284 -17.741 1.00 97.25 227 MET A N 1
ATOM 1682 C CA . MET A 1 227 ? -0.761 3.637 -16.430 1.00 97.25 227 MET A CA 1
ATOM 1683 C C . MET A 1 227 ? -0.522 4.645 -15.301 1.00 97.25 227 MET A C 1
ATOM 1685 O O . MET A 1 227 ? -1.208 4.603 -14.279 1.00 97.25 227 MET A O 1
ATOM 1689 N N . LEU A 1 228 ? 0.397 5.593 -15.482 1.00 96.38 228 LEU A N 1
ATOM 1690 C CA . LEU A 1 228 ? 0.658 6.650 -14.512 1.00 96.38 228 LEU A CA 1
ATOM 1691 C C . LEU A 1 228 ? -0.526 7.617 -14.424 1.00 96.38 228 LEU A C 1
ATOM 1693 O O . LEU A 1 228 ? -0.958 7.949 -13.322 1.00 96.38 228 LEU A O 1
ATOM 1697 N N . ALA A 1 229 ? -1.099 8.029 -15.557 1.00 96.31 229 ALA A N 1
ATOM 1698 C CA . ALA A 1 229 ? -2.286 8.881 -15.580 1.00 96.31 229 ALA A CA 1
ATOM 1699 C C . ALA A 1 229 ? -3.475 8.223 -14.858 1.00 96.31 229 ALA A C 1
ATOM 1701 O O . ALA A 1 229 ? -4.145 8.874 -14.055 1.00 96.31 229 ALA A O 1
ATOM 1702 N N . GLY A 1 230 ? -3.695 6.922 -15.075 1.00 97.44 230 GLY A N 1
ATOM 1703 C CA . GLY A 1 230 ? -4.705 6.143 -14.358 1.00 97.44 230 GLY A CA 1
ATOM 1704 C C . GLY A 1 230 ? -4.447 6.097 -12.850 1.00 97.44 230 GLY A C 1
ATOM 1705 O O . GLY A 1 230 ? -5.359 6.349 -12.061 1.00 97.44 230 GLY A O 1
ATOM 1706 N N . PHE A 1 231 ? -3.197 5.860 -12.440 1.00 97.00 231 PHE A N 1
ATOM 1707 C CA . PHE A 1 231 ? -2.809 5.841 -11.029 1.00 97.00 231 PHE A CA 1
ATOM 1708 C C . PHE A 1 231 ? -3.070 7.195 -10.367 1.00 97.00 231 PHE A C 1
ATOM 1710 O O . PHE A 1 231 ? -3.683 7.268 -9.302 1.00 97.00 231 PHE A O 1
ATOM 1717 N N . LEU A 1 232 ? -2.652 8.281 -11.023 1.00 96.50 232 LEU A N 1
ATOM 1718 C CA . LEU A 1 232 ? -2.858 9.646 -10.548 1.00 96.50 232 LEU A CA 1
ATOM 1719 C C . LEU A 1 232 ? -4.345 10.009 -10.483 1.00 96.50 232 LEU A C 1
ATOM 1721 O O . LEU A 1 232 ? -4.751 10.690 -9.545 1.00 96.50 232 LEU A O 1
ATOM 1725 N N . ALA A 1 233 ? -5.172 9.530 -11.416 1.00 96.81 233 ALA A N 1
ATOM 1726 C CA . ALA A 1 233 ? -6.619 9.728 -11.375 1.00 96.81 233 ALA A CA 1
ATOM 1727 C C . ALA A 1 233 ? -7.261 9.019 -10.169 1.00 96.81 233 ALA A C 1
ATOM 1729 O O . ALA A 1 233 ? -8.058 9.629 -9.450 1.00 96.81 233 ALA A O 1
ATOM 1730 N N . VAL A 1 234 ? -6.875 7.767 -9.894 1.00 96.06 234 VAL A N 1
ATOM 1731 C CA . VAL A 1 234 ? -7.318 7.030 -8.695 1.00 96.06 234 VAL A CA 1
ATOM 1732 C C . VAL A 1 234 ? -6.849 7.746 -7.427 1.00 96.06 234 VAL A C 1
ATOM 1734 O O . VAL A 1 234 ? -7.651 7.978 -6.520 1.00 96.06 234 VAL A O 1
ATOM 1737 N N . ALA A 1 235 ? -5.583 8.165 -7.380 1.00 94.81 235 ALA A N 1
ATOM 1738 C CA . ALA A 1 235 ? -5.021 8.902 -6.256 1.00 94.81 235 ALA A CA 1
ATOM 1739 C C . ALA A 1 235 ? -5.740 10.241 -6.029 1.00 94.81 235 ALA A C 1
ATOM 1741 O O . ALA A 1 235 ? -6.076 10.576 -4.897 1.00 94.81 235 ALA A O 1
ATOM 1742 N N . ALA A 1 236 ? -6.051 10.988 -7.090 1.00 94.00 236 ALA A N 1
ATOM 1743 C CA . ALA A 1 236 ? -6.795 12.240 -7.005 1.00 94.00 236 ALA A CA 1
ATOM 1744 C C . ALA A 1 236 ? -8.231 12.020 -6.506 1.00 94.00 236 ALA A C 1
ATOM 1746 O O . ALA A 1 236 ? -8.701 12.768 -5.647 1.00 94.00 236 ALA A O 1
ATOM 1747 N N . GLY A 1 237 ? -8.911 10.972 -6.982 1.00 92.00 237 GLY A N 1
ATOM 1748 C CA . GLY A 1 237 ? -10.221 10.566 -6.465 1.00 92.00 237 GLY A CA 1
ATOM 1749 C C . GLY A 1 237 ? -10.171 10.219 -4.975 1.00 92.00 237 GLY A C 1
ATOM 1750 O O . GLY A 1 237 ? -11.053 10.617 -4.210 1.00 92.00 237 GLY A O 1
ATOM 1751 N N . TRP A 1 238 ? -9.097 9.555 -4.544 1.00 90.31 238 TRP A N 1
ATOM 1752 C CA . TRP A 1 238 ? -8.841 9.235 -3.143 1.00 90.31 238 TRP A CA 1
ATOM 1753 C C . TRP A 1 238 ? -8.634 10.474 -2.276 1.00 90.31 238 TRP A C 1
ATOM 1755 O O . TRP A 1 238 ? -9.296 10.652 -1.253 1.00 90.31 238 TRP A O 1
ATOM 1765 N N . VAL A 1 239 ? -7.741 11.365 -2.713 1.00 89.44 239 VAL A N 1
ATOM 1766 C CA . VAL A 1 239 ? -7.473 12.652 -2.064 1.00 89.44 239 VAL A CA 1
ATOM 1767 C C . VAL A 1 239 ? -8.774 13.438 -1.949 1.00 89.44 239 VAL A C 1
ATOM 1769 O O . VAL A 1 239 ? -9.118 13.910 -0.868 1.00 89.44 239 VAL A O 1
ATOM 1772 N N . TRP A 1 240 ? -9.553 13.524 -3.026 1.00 89.56 240 TRP A N 1
ATOM 1773 C CA . TRP A 1 240 ? -10.847 14.192 -3.006 1.00 89.56 240 TRP A CA 1
ATOM 1774 C C . TRP A 1 240 ? -11.795 13.587 -1.961 1.00 89.56 240 TRP A C 1
ATOM 1776 O O . TRP A 1 240 ? -12.411 14.337 -1.199 1.00 89.56 240 TRP A O 1
ATOM 1786 N N . ALA A 1 241 ? -11.870 12.256 -1.867 1.00 86.06 241 ALA A N 1
ATOM 1787 C CA . ALA A 1 241 ? -12.699 11.572 -0.877 1.00 86.06 241 ALA A CA 1
ATOM 1788 C C . ALA A 1 241 ? -12.258 11.880 0.566 1.00 86.06 241 ALA A C 1
ATOM 1790 O O . ALA A 1 241 ? -13.099 12.141 1.430 1.00 86.06 241 ALA A O 1
ATOM 1791 N N . VAL A 1 242 ? -10.946 11.938 0.812 1.00 83.38 242 VAL A N 1
ATOM 1792 C CA . VAL A 1 242 ? -10.351 12.305 2.108 1.00 83.38 242 VAL A CA 1
ATOM 1793 C C . VAL A 1 242 ? -10.611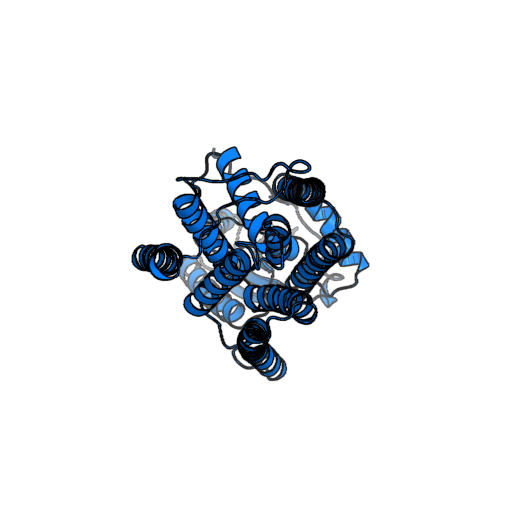 13.772 2.471 1.00 83.38 242 VAL A C 1
ATOM 1795 O O . VAL A 1 242 ? -10.871 14.085 3.631 1.00 83.38 242 VAL A O 1
ATOM 1798 N N . PHE A 1 243 ? -10.589 14.691 1.505 1.00 82.00 243 PHE A N 1
ATOM 1799 C CA . PHE A 1 243 ? -10.924 16.103 1.737 1.00 82.00 243 PHE A CA 1
ATOM 1800 C C . PHE A 1 243 ? -12.433 16.348 1.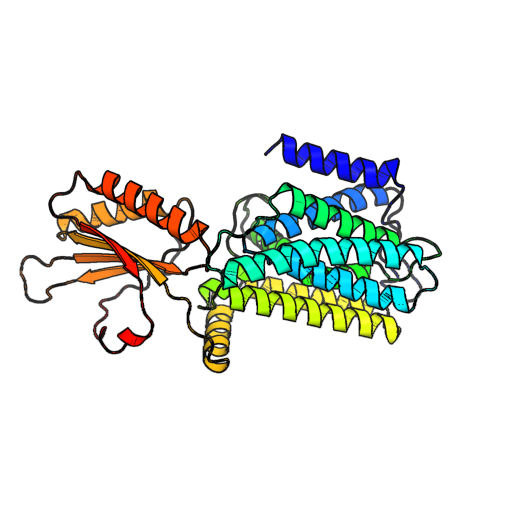893 1.00 82.00 243 PHE A C 1
ATOM 1802 O O . PHE A 1 243 ? -12.844 17.351 2.479 1.00 82.00 243 PHE A O 1
ATOM 1809 N N . ARG A 1 244 ? -13.277 15.461 1.357 1.00 83.38 244 ARG A N 1
ATOM 1810 C CA . ARG A 1 244 ? -14.743 15.580 1.351 1.00 83.38 244 ARG A CA 1
ATOM 1811 C C . ARG A 1 244 ? -15.407 14.418 2.089 1.00 83.38 244 ARG A C 1
ATOM 1813 O O . ARG A 1 244 ? -16.420 13.891 1.623 1.00 83.38 244 ARG A O 1
ATOM 1820 N N . THR A 1 245 ? -14.900 14.076 3.274 1.00 77.44 245 THR A N 1
ATOM 1821 C CA . THR A 1 245 ? -15.454 12.998 4.114 1.00 77.44 245 THR A CA 1
ATOM 1822 C C . THR A 1 245 ? -16.965 13.109 4.304 1.00 77.44 245 THR A C 1
ATOM 1824 O O . THR A 1 245 ? -17.664 12.108 4.178 1.00 77.44 245 THR A O 1
ATOM 1827 N N . GLU A 1 246 ? -17.493 14.323 4.486 1.00 74.31 246 GLU A N 1
ATOM 1828 C CA . GLU A 1 246 ? -18.934 14.579 4.657 1.00 74.31 246 GLU A CA 1
ATOM 1829 C C . GLU A 1 246 ? -19.795 14.141 3.460 1.00 74.31 246 GLU A C 1
ATOM 1831 O O . GLU A 1 246 ? -20.969 13.812 3.619 1.00 74.31 246 GLU A O 1
ATOM 1836 N N . ARG A 1 247 ? -19.232 14.112 2.245 1.00 77.62 247 ARG A N 1
ATOM 1837 C CA . ARG A 1 247 ? -19.941 13.660 1.035 1.00 77.62 247 ARG A CA 1
ATOM 1838 C C . ARG A 1 247 ? -19.792 12.161 0.800 1.00 77.62 247 ARG A C 1
ATOM 1840 O O . ARG A 1 247 ? -20.718 11.528 0.294 1.00 77.62 247 ARG A O 1
ATOM 1847 N N . CYS A 1 248 ? -18.648 11.593 1.167 1.00 75.75 248 CYS A N 1
ATOM 1848 C CA . CYS A 1 248 ? -18.356 10.175 0.969 1.00 75.75 248 CYS A CA 1
ATOM 1849 C C . CYS A 1 248 ? -19.005 9.292 2.039 1.00 75.75 248 CYS A C 1
ATOM 1851 O O . CYS A 1 248 ? -19.489 8.205 1.727 1.00 75.75 248 CYS A O 1
ATOM 1853 N N . LEU A 1 249 ? -19.089 9.765 3.283 1.00 77.38 249 LEU A N 1
ATOM 1854 C CA . LEU A 1 249 ? -19.608 8.983 4.403 1.00 77.38 249 LEU A CA 1
ATOM 1855 C C . LEU A 1 249 ? -21.066 8.515 4.200 1.00 77.38 249 LEU A C 1
ATOM 1857 O O . LEU A 1 249 ? -21.337 7.334 4.426 1.00 77.38 249 LEU A O 1
ATOM 1861 N N . PRO A 1 250 ? -22.011 9.341 3.697 1.00 75.75 250 PRO A N 1
ATOM 1862 C CA . PRO A 1 250 ? -23.361 8.874 3.374 1.00 75.75 250 PRO A CA 1
ATOM 1863 C C . PRO A 1 250 ? -23.393 7.836 2.244 1.00 75.75 250 PRO A C 1
ATOM 1865 O O . PRO A 1 250 ? -24.264 6.968 2.223 1.00 75.75 250 PRO A O 1
ATOM 1868 N N . ALA A 1 251 ? -22.470 7.911 1.281 1.00 78.94 251 ALA A N 1
ATOM 1869 C CA . ALA A 1 251 ? -22.363 6.914 0.217 1.00 78.94 251 ALA A CA 1
ATOM 1870 C C . ALA A 1 251 ? -21.847 5.574 0.759 1.00 78.94 251 ALA A C 1
ATOM 1872 O O . ALA A 1 251 ? -22.443 4.542 0.464 1.00 78.94 251 ALA A O 1
ATOM 1873 N N . LEU A 1 252 ? -20.821 5.598 1.616 1.00 79.69 252 LEU A N 1
ATOM 1874 C CA . LEU A 1 252 ? -20.308 4.407 2.296 1.00 79.69 252 LEU A CA 1
ATOM 1875 C C . LEU A 1 252 ? -21.367 3.766 3.204 1.00 79.69 252 LEU A C 1
ATOM 1877 O O . LEU A 1 252 ? -21.542 2.554 3.164 1.00 79.69 252 LEU A O 1
ATOM 1881 N N . ARG A 1 253 ? -22.148 4.568 3.939 1.00 78.25 253 ARG A N 1
ATOM 1882 C CA . ARG A 1 253 ? -23.293 4.077 4.730 1.00 78.25 253 ARG A CA 1
ATOM 1883 C C . ARG A 1 253 ? -24.349 3.398 3.859 1.00 78.25 253 ARG A C 1
ATOM 1885 O O . ARG A 1 253 ? -24.834 2.321 4.189 1.00 78.25 253 ARG A O 1
ATOM 1892 N N . ARG A 1 254 ? -24.695 3.997 2.712 1.00 77.44 254 ARG A N 1
ATOM 1893 C CA . ARG A 1 254 ? -25.619 3.379 1.741 1.00 77.44 254 ARG A CA 1
ATOM 1894 C C . ARG A 1 254 ? -25.065 2.071 1.180 1.00 77.44 254 ARG A C 1
ATOM 1896 O O . ARG A 1 254 ? -25.828 1.124 1.016 1.00 77.44 254 ARG A O 1
ATOM 1903 N N . LEU A 1 255 ? -23.763 2.016 0.898 1.00 79.38 255 LEU A N 1
ATOM 1904 C CA . LEU A 1 255 ? -23.092 0.802 0.442 1.00 79.38 255 LEU A CA 1
ATOM 1905 C C . LEU A 1 255 ? -23.154 -0.294 1.509 1.00 79.38 255 LEU A C 1
ATOM 1907 O O . LEU A 1 255 ? -23.557 -1.407 1.192 1.00 79.38 255 LEU A O 1
ATOM 1911 N N . GLN A 1 256 ? -22.852 0.033 2.767 1.00 80.25 256 GLN A N 1
ATOM 1912 C CA . GLN A 1 256 ? -22.974 -0.904 3.884 1.00 80.25 256 GLN A CA 1
ATOM 1913 C C . GLN A 1 256 ? -24.392 -1.485 3.974 1.00 80.25 256 GLN A C 1
ATOM 1915 O O . GLN A 1 256 ? -24.560 -2.700 4.032 1.00 80.25 256 GLN A O 1
ATOM 1920 N N . HIS A 1 257 ? -25.414 -0.624 3.925 1.00 73.00 257 HIS A N 1
ATOM 1921 C CA . HIS A 1 257 ? -26.809 -1.064 3.962 1.00 73.00 257 HIS A CA 1
ATOM 1922 C C . HIS A 1 257 ? -27.173 -1.987 2.794 1.00 73.00 257 HIS A C 1
ATOM 1924 O O . HIS A 1 257 ? -27.923 -2.938 2.989 1.00 73.00 257 HIS A O 1
ATOM 1930 N N . ARG A 1 258 ? -26.637 -1.738 1.591 1.00 79.12 258 ARG A N 1
ATOM 1931 C CA . ARG A 1 258 ? -26.861 -2.597 0.416 1.00 79.12 258 ARG A CA 1
ATOM 1932 C C . ARG A 1 258 ? -26.154 -3.943 0.514 1.00 79.12 258 ARG A C 1
ATOM 1934 O O . ARG A 1 258 ? -26.704 -4.935 0.054 1.00 79.12 258 ARG A O 1
ATOM 1941 N N . LEU A 1 259 ? -24.954 -3.971 1.087 1.00 76.38 259 LEU A N 1
ATOM 1942 C CA . LEU A 1 259 ? -24.186 -5.201 1.280 1.00 76.38 259 LEU A CA 1
ATOM 1943 C C . LEU A 1 259 ? -24.773 -6.087 2.390 1.00 76.38 259 LEU A C 1
ATOM 1945 O O . LEU A 1 259 ? -24.406 -7.253 2.489 1.00 76.38 259 LEU A O 1
ATOM 1949 N N . GLY A 1 260 ? -25.685 -5.556 3.215 1.00 64.12 260 GLY A N 1
ATOM 1950 C CA . GLY A 1 260 ? -26.349 -6.309 4.282 1.00 64.12 260 GLY A CA 1
ATOM 1951 C C . GLY A 1 260 ? -25.397 -6.776 5.385 1.00 64.12 260 GLY A C 1
ATOM 1952 O O . GLY A 1 260 ? -25.746 -7.657 6.168 1.00 64.12 260 GLY A O 1
ATOM 1953 N N . TRP A 1 261 ? -24.185 -6.218 5.445 1.00 67.06 261 TRP A N 1
ATOM 1954 C CA . TRP A 1 261 ? -23.194 -6.588 6.445 1.00 67.06 261 TRP A CA 1
ATOM 1955 C C . TRP A 1 261 ? -23.631 -6.131 7.833 1.00 67.06 261 TRP A C 1
ATOM 1957 O O . TRP A 1 261 ? -24.148 -5.022 8.011 1.00 67.06 261 TRP A O 1
ATOM 1967 N N . ALA A 1 262 ? -23.422 -7.006 8.819 1.00 56.78 262 ALA A N 1
ATOM 1968 C CA . ALA A 1 262 ? -23.755 -6.725 10.206 1.00 56.78 262 ALA A CA 1
ATOM 1969 C C . ALA A 1 262 ? -23.034 -5.451 10.663 1.00 56.78 262 ALA A C 1
ATOM 1971 O O . ALA A 1 262 ? -21.830 -5.293 10.461 1.00 56.78 262 ALA A O 1
ATOM 1972 N N . ARG A 1 263 ? -23.779 -4.525 11.271 1.00 57.19 263 ARG A N 1
ATOM 1973 C CA . ARG A 1 263 ? -23.209 -3.289 11.810 1.00 57.19 263 ARG A CA 1
ATOM 1974 C C . ARG A 1 263 ? -22.230 -3.632 12.932 1.00 57.19 263 ARG A C 1
ATOM 1976 O O . ARG A 1 263 ? -22.495 -4.559 13.696 1.00 57.19 263 ARG A O 1
ATOM 1983 N N . ALA A 1 264 ? -21.123 -2.894 13.033 1.00 59.31 264 ALA A N 1
ATOM 1984 C CA . ALA A 1 264 ? -20.209 -3.047 14.160 1.00 59.31 264 ALA A CA 1
ATOM 1985 C C . ALA A 1 264 ? -20.983 -2.902 15.483 1.00 59.31 264 ALA A C 1
ATOM 1987 O O . ALA A 1 264 ? -21.688 -1.909 15.680 1.00 59.31 264 ALA A O 1
ATOM 1988 N N . GLU A 1 265 ? -20.887 -3.899 16.365 1.00 55.84 265 GLU A N 1
ATOM 1989 C CA . GLU A 1 265 ? -21.405 -3.783 17.730 1.00 55.84 265 GLU A CA 1
ATOM 1990 C C . GLU A 1 265 ? -20.609 -2.678 18.434 1.00 55.84 265 GLU A C 1
ATOM 1992 O O . GLU A 1 265 ? -19.383 -2.735 18.468 1.00 55.84 265 GLU A O 1
ATOM 1997 N N . SER A 1 266 ? -21.261 -1.639 18.960 1.00 55.81 266 SER A N 1
ATOM 1998 C CA . SER A 1 266 ? -20.559 -0.613 19.735 1.00 55.81 266 SER A CA 1
ATOM 1999 C C . SER A 1 266 ? -20.471 -1.054 21.194 1.00 55.81 266 SER A C 1
ATOM 2001 O O . SER A 1 266 ? -21.478 -1.394 21.813 1.00 55.81 266 SER A O 1
ATOM 2003 N N . GLN A 1 267 ? -19.267 -1.063 21.768 1.00 58.94 267 GLN A N 1
ATOM 2004 C CA . GLN A 1 267 ? -19.114 -1.033 23.220 1.00 58.94 267 GLN A CA 1
ATOM 2005 C C . GLN A 1 267 ? -18.845 0.400 23.616 1.00 58.94 267 GLN A C 1
ATOM 2007 O O . GLN A 1 267 ? -18.105 1.126 22.950 1.00 58.94 267 GLN A O 1
ATOM 2012 N N . GLY A 1 268 ? -19.480 0.812 24.695 1.00 66.06 268 GLY A N 1
ATOM 2013 C CA . GLY A 1 268 ? -19.359 2.154 25.204 1.00 66.06 268 GLY A CA 1
ATOM 2014 C C . GLY A 1 268 ? -19.192 2.189 26.704 1.00 66.06 268 GLY A C 1
ATOM 2015 O O . GLY A 1 268 ? -19.292 1.176 27.398 1.00 66.06 268 GLY A O 1
ATOM 2016 N N . VAL A 1 269 ? -18.944 3.390 27.200 1.00 70.00 269 VAL A N 1
ATOM 2017 C CA . VAL A 1 269 ? -19.001 3.689 28.624 1.00 70.00 269 VAL A CA 1
ATOM 2018 C C . VAL A 1 269 ? -20.328 4.379 28.891 1.00 70.00 269 VAL A C 1
ATOM 2020 O O . VAL A 1 269 ? -20.634 5.408 28.297 1.00 70.00 269 VAL A O 1
ATOM 2023 N N . PHE A 1 270 ? -21.130 3.793 29.766 1.00 74.56 270 PHE A N 1
ATOM 2024 C CA . PHE A 1 270 ? -22.294 4.446 30.338 1.00 74.56 270 PHE A CA 1
ATOM 2025 C C . PHE A 1 270 ? -21.838 5.239 31.557 1.00 74.56 270 PHE A C 1
ATOM 2027 O O . PHE A 1 270 ? -21.241 4.665 32.468 1.00 74.56 270 PHE A O 1
ATOM 2034 N N . VAL A 1 271 ? -22.127 6.535 31.564 1.00 77.44 271 VAL A N 1
ATOM 2035 C CA . VAL A 1 271 ? -21.975 7.432 32.710 1.00 77.44 271 VAL A CA 1
ATOM 2036 C C . VAL A 1 271 ? -23.367 7.952 33.032 1.00 77.44 271 VAL A C 1
ATOM 2038 O O . VAL A 1 271 ? -23.931 8.689 32.236 1.00 77.44 271 VAL A O 1
ATOM 2041 N N . GLY A 1 272 ? -23.975 7.539 34.137 1.00 80.56 272 GLY A N 1
ATOM 2042 C CA . GLY A 1 272 ? -25.384 7.832 34.411 1.00 80.56 272 GLY A CA 1
ATOM 2043 C C . GLY A 1 272 ? -25.654 8.403 35.788 1.00 80.56 272 GLY A C 1
ATOM 2044 O O . GLY A 1 272 ? -24.787 8.377 36.658 1.00 80.56 272 GLY A O 1
ATOM 2045 N N . HIS A 1 273 ? -26.902 8.848 35.962 1.00 75.31 273 HIS A N 1
ATOM 2046 C CA . HIS A 1 273 ? -27.494 9.306 37.222 1.00 75.31 273 HIS A CA 1
ATOM 2047 C C . HIS A 1 273 ? -26.951 10.643 37.750 1.00 75.31 273 HIS A C 1
ATOM 2049 O O . HIS A 1 273 ? -27.004 10.897 38.950 1.00 75.31 273 HIS A O 1
ATOM 2055 N N . PHE A 1 274 ? -26.483 11.525 36.862 1.00 76.19 274 PHE A N 1
ATOM 2056 C CA . PHE A 1 274 ? -26.048 12.873 37.239 1.00 76.19 274 PHE A CA 1
ATOM 2057 C C . PHE A 1 274 ? -27.145 13.920 36.987 1.00 76.19 274 PHE A C 1
ATOM 2059 O O . PHE A 1 274 ? -27.905 13.805 36.026 1.00 76.19 274 PHE A O 1
ATOM 2066 N N . GLY A 1 275 ? -27.234 14.935 37.852 1.00 73.69 275 GLY A N 1
ATOM 2067 C CA . GLY A 1 275 ? -28.129 16.087 37.669 1.00 73.69 275 GLY A CA 1
ATOM 2068 C C . GLY A 1 275 ? -27.550 17.151 36.724 1.00 73.69 275 GLY A C 1
ATOM 2069 O O . GLY A 1 275 ? -26.381 17.086 36.330 1.00 73.69 275 GLY A O 1
ATOM 2070 N N . LEU A 1 276 ? -28.351 18.167 36.389 1.00 70.75 276 LEU A N 1
ATOM 2071 C CA . LEU A 1 276 ? -27.962 19.280 35.502 1.00 70.75 276 LEU A CA 1
ATOM 2072 C C . LEU A 1 276 ? -26.708 20.035 35.979 1.00 70.75 276 LEU A C 1
ATOM 2074 O O . LEU A 1 276 ? -25.848 20.371 35.166 1.00 70.75 276 LEU A O 1
ATOM 2078 N N . GLU A 1 277 ? -26.549 20.236 37.289 1.00 71.25 277 GLU A N 1
ATOM 2079 C CA . GLU A 1 277 ? -25.383 20.923 37.872 1.00 71.25 277 GLU A CA 1
ATOM 2080 C C . GLU A 1 277 ? -24.063 20.155 37.679 1.00 71.25 277 GLU A C 1
ATOM 2082 O O . GLU A 1 277 ? -22.978 20.743 37.612 1.00 71.25 277 GLU A O 1
ATOM 2087 N N . ALA A 1 278 ? -24.147 18.829 37.563 1.00 72.69 278 ALA A N 1
ATOM 2088 C CA . ALA A 1 278 ? -23.005 17.956 37.325 1.00 72.69 278 ALA A CA 1
ATOM 2089 C C . ALA A 1 278 ? -22.730 17.742 35.827 1.00 72.69 278 ALA A C 1
ATOM 2091 O O . ALA A 1 278 ? -21.624 17.340 35.472 1.00 72.69 278 ALA A O 1
ATOM 2092 N N . ALA A 1 279 ? -23.682 18.055 34.939 1.00 71.00 279 ALA A N 1
ATOM 2093 C CA . ALA A 1 279 ? -23.582 17.784 33.505 1.00 71.00 279 ALA A CA 1
ATOM 2094 C C . ALA A 1 279 ? -22.385 18.478 32.839 1.00 71.00 279 ALA A C 1
ATOM 2096 O O . ALA A 1 279 ? -21.665 17.850 32.065 1.00 71.00 279 ALA A O 1
ATOM 2097 N N . VAL A 1 280 ? -22.127 19.746 33.180 1.00 71.69 280 VAL A N 1
ATOM 2098 C CA . VAL A 1 280 ? -20.983 20.502 32.638 1.00 71.69 280 VAL A CA 1
ATOM 2099 C C . VAL A 1 280 ? -19.661 19.882 33.089 1.00 71.69 280 VAL A C 1
ATOM 2101 O O . VAL A 1 280 ? -18.761 19.688 32.278 1.00 71.69 280 VAL A O 1
ATOM 2104 N N . ARG A 1 281 ? -19.556 19.495 34.367 1.00 74.25 281 ARG A N 1
ATOM 2105 C CA . ARG A 1 281 ? -18.359 18.826 34.898 1.00 74.25 281 ARG A CA 1
ATOM 2106 C C . ARG A 1 281 ? -18.141 17.463 34.255 1.00 74.25 281 ARG A C 1
ATOM 2108 O O . ARG A 1 281 ? -17.022 17.166 33.854 1.00 74.25 281 ARG A O 1
ATOM 2115 N N . VAL A 1 282 ? -19.203 16.674 34.094 1.00 74.31 282 VAL A N 1
ATOM 2116 C CA . VAL A 1 282 ? -19.146 15.385 33.396 1.00 74.31 282 VAL A CA 1
ATOM 2117 C C . VAL A 1 282 ? -18.690 15.570 31.951 1.00 74.31 282 VAL A C 1
ATOM 2119 O O . VAL A 1 282 ? -17.788 14.862 31.513 1.00 74.31 282 VAL A O 1
ATOM 2122 N N . ALA A 1 283 ? -19.235 16.552 31.231 1.00 71.19 283 ALA A N 1
ATOM 2123 C CA . ALA A 1 283 ? -18.828 16.854 29.863 1.00 71.19 283 ALA A CA 1
ATOM 2124 C C . ALA A 1 283 ? -17.346 17.256 29.768 1.00 71.19 283 ALA A C 1
ATOM 2126 O O . ALA A 1 283 ? -16.631 16.690 28.945 1.00 71.19 283 ALA A O 1
ATOM 2127 N N . CYS A 1 284 ? -16.861 18.150 30.639 1.00 70.94 284 CYS A N 1
ATOM 2128 C CA . CYS A 1 284 ? -15.451 18.551 30.665 1.00 70.94 284 CYS A CA 1
ATOM 2129 C C . CYS A 1 284 ? -14.519 17.371 30.982 1.00 70.94 284 CYS A C 1
ATOM 2131 O O . CYS A 1 284 ? -13.544 17.154 30.273 1.00 70.94 284 CYS A O 1
ATOM 2133 N N . THR A 1 285 ? -14.841 16.547 31.985 1.00 73.75 285 THR A N 1
ATOM 2134 C CA . THR A 1 285 ? -14.019 15.375 32.334 1.00 73.75 285 THR A CA 1
ATOM 2135 C C . THR A 1 285 ? -14.011 14.325 31.224 1.00 73.75 285 THR A C 1
ATOM 2137 O O . THR A 1 285 ? -12.969 13.735 30.942 1.00 73.75 285 THR A O 1
ATOM 2140 N N . LEU A 1 286 ? -15.149 14.096 30.558 1.00 71.31 286 LEU A N 1
ATOM 2141 C CA . LEU A 1 286 ? -15.196 13.237 29.373 1.00 71.31 286 LEU A CA 1
ATOM 2142 C C . LEU A 1 286 ? -14.369 13.833 28.231 1.00 71.31 286 LEU A C 1
ATOM 2144 O O . LEU A 1 286 ? -13.683 13.099 27.529 1.00 71.31 286 LEU A O 1
ATOM 2148 N N . GLN A 1 287 ? -14.389 15.149 28.045 1.00 67.19 287 GLN A N 1
ATOM 2149 C CA . GLN A 1 287 ? -13.592 15.803 27.016 1.00 67.19 287 GLN A CA 1
ATOM 2150 C C . GLN A 1 287 ? -12.089 15.641 27.282 1.00 67.19 287 GLN A C 1
ATOM 2152 O O . GLN A 1 287 ? -11.369 15.233 26.371 1.00 67.19 287 GLN A O 1
ATOM 2157 N N . ASP A 1 288 ? -11.628 15.853 28.513 1.00 68.25 288 ASP A N 1
ATOM 2158 C CA . ASP A 1 288 ? -10.213 15.739 28.892 1.00 68.25 288 ASP A CA 1
ATOM 2159 C C . ASP A 1 288 ? -9.686 14.293 28.812 1.00 68.25 288 ASP A C 1
ATOM 2161 O O . ASP A 1 288 ? -8.588 14.048 28.313 1.00 68.25 288 ASP A O 1
ATOM 2165 N N . GLU A 1 289 ? -10.474 13.308 29.253 1.00 66.62 289 GLU A N 1
ATOM 2166 C CA . GLU A 1 289 ? -10.057 11.895 29.277 1.00 66.62 289 GLU A CA 1
ATOM 2167 C C . GLU A 1 289 ? -10.185 11.197 27.914 1.00 66.62 289 GLU A C 1
ATOM 2169 O O . GLU A 1 289 ? -9.496 10.208 27.636 1.00 66.62 289 GLU A O 1
ATOM 2174 N N . VAL A 1 290 ? -11.090 11.665 27.050 1.00 60.88 290 VAL A N 1
ATOM 2175 C CA . VAL A 1 290 ? -11.453 10.937 25.827 1.00 60.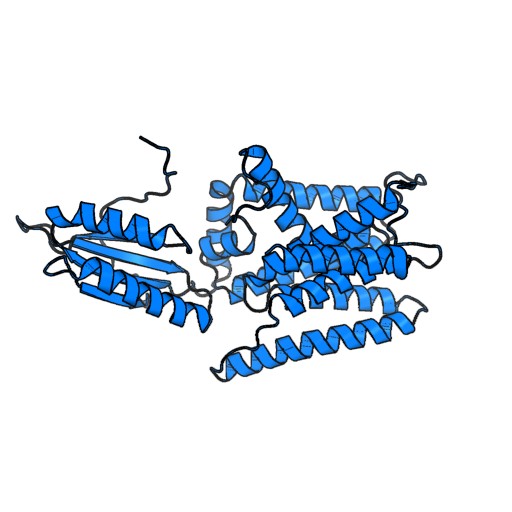88 290 VAL A CA 1
ATOM 2176 C C . VAL A 1 290 ? -10.819 11.542 24.568 1.00 60.88 290 VAL A C 1
ATOM 2178 O O . VAL A 1 290 ? -10.507 10.795 23.634 1.00 60.88 290 VAL A O 1
ATOM 2181 N N . THR A 1 291 ? -10.498 12.842 24.543 1.00 53.31 291 THR A N 1
ATOM 2182 C CA . THR A 1 291 ? -9.825 13.476 23.386 1.00 53.31 291 THR A CA 1
ATOM 2183 C C . THR A 1 291 ? -8.436 12.903 23.078 1.00 53.31 291 THR A C 1
ATOM 2185 O O . THR A 1 291 ? -7.975 13.012 21.939 1.00 53.31 291 THR A O 1
ATOM 2188 N N . ALA A 1 292 ? -7.795 12.219 24.029 1.00 52.66 292 ALA A N 1
ATOM 2189 C CA . ALA A 1 292 ? -6.410 11.786 23.889 1.00 52.66 292 ALA A CA 1
ATOM 2190 C C . ALA A 1 292 ? -6.169 10.604 22.924 1.00 52.66 292 ALA A C 1
ATOM 2192 O O . ALA A 1 292 ? -5.072 10.541 22.378 1.00 52.66 292 ALA A O 1
ATOM 2193 N N . ASP A 1 293 ? -7.122 9.678 22.686 1.00 47.16 293 ASP A N 1
ATOM 2194 C CA . ASP A 1 293 ? -6.724 8.407 22.029 1.00 47.16 293 ASP A CA 1
ATOM 2195 C C . ASP A 1 293 ? -7.788 7.573 21.272 1.00 47.16 293 ASP A C 1
ATOM 2197 O O . ASP A 1 293 ? -7.465 6.486 20.799 1.00 47.16 293 ASP A O 1
ATOM 2201 N N . SER A 1 294 ? -9.064 7.980 21.118 1.00 51.06 294 SER A N 1
ATOM 2202 C CA . SER A 1 294 ? -10.029 7.156 20.333 1.00 51.06 294 SER A CA 1
ATOM 2203 C C . SER A 1 294 ? -11.203 7.922 19.713 1.00 51.06 294 SER A C 1
ATOM 2205 O O . SER A 1 294 ? -11.446 9.083 20.040 1.00 51.06 294 SER A O 1
ATOM 2207 N N . GLU A 1 295 ? -11.924 7.275 18.790 1.00 51.28 295 GLU A N 1
ATOM 2208 C CA . GLU A 1 295 ? -13.233 7.728 18.297 1.00 51.28 295 GLU A CA 1
ATOM 2209 C C . GLU A 1 295 ? -14.333 7.333 19.271 1.00 51.28 295 GLU A C 1
ATOM 2211 O O . GLU A 1 295 ? -14.444 6.165 19.634 1.00 51.28 295 GLU A O 1
ATOM 2216 N N . TYR A 1 296 ? -15.145 8.305 19.670 1.00 60.81 296 TYR A N 1
ATOM 2217 C CA . TYR A 1 296 ? -16.304 8.087 20.511 1.00 60.81 296 TYR A CA 1
ATOM 2218 C C . TYR A 1 296 ? -17.476 8.916 19.994 1.00 60.81 296 TYR A C 1
ATOM 2220 O O . TYR A 1 296 ? -17.294 10.044 19.541 1.00 60.81 296 TYR A O 1
ATOM 2228 N N . ASP A 1 297 ? -18.670 8.349 20.062 1.00 56.38 297 ASP A N 1
ATOM 2229 C CA . ASP A 1 297 ? -19.930 9.057 19.913 1.00 56.38 297 ASP A CA 1
ATOM 2230 C C . ASP A 1 297 ? -20.478 9.286 21.323 1.00 56.38 297 ASP A C 1
ATOM 2232 O O . ASP A 1 297 ? -20.830 8.334 22.022 1.00 56.38 297 ASP A O 1
ATOM 2236 N N . LEU A 1 298 ? -20.455 10.539 21.780 1.00 64.94 298 LEU A N 1
ATOM 2237 C CA . LEU A 1 298 ? -21.017 10.924 23.070 1.00 64.94 298 LEU A CA 1
ATOM 2238 C C . LEU A 1 298 ? -22.472 11.331 22.868 1.00 64.94 298 LEU A C 1
ATOM 2240 O O . LEU A 1 298 ? -22.766 12.356 22.259 1.00 64.94 298 LEU A O 1
ATOM 2244 N N . GLN A 1 299 ? -23.380 10.546 23.426 1.00 65.19 299 GLN A N 1
ATOM 2245 C CA . GLN A 1 299 ? -24.810 10.807 23.392 1.00 65.19 299 GLN A CA 1
ATOM 2246 C C . GLN A 1 299 ? -25.309 11.029 24.815 1.00 65.19 299 GLN A C 1
ATOM 2248 O O . GLN A 1 299 ? -25.196 10.140 25.655 1.00 65.19 299 GLN A O 1
ATOM 2253 N N . VAL A 1 300 ? -25.864 12.206 25.096 1.00 65.94 300 VAL A N 1
ATOM 2254 C CA . VAL A 1 300 ? -26.471 12.517 26.397 1.00 65.94 300 VAL A CA 1
ATOM 2255 C C . VAL A 1 300 ? -27.985 12.384 26.290 1.00 65.94 300 VAL A C 1
ATOM 2257 O O . VAL A 1 300 ? -28.599 12.840 25.329 1.00 65.94 300 VAL A O 1
ATOM 2260 N N . TYR A 1 301 ? -28.580 11.741 27.280 1.00 69.38 301 TYR A N 1
ATOM 2261 C CA . TYR A 1 301 ? -29.988 11.410 27.359 1.00 69.38 301 TYR A CA 1
ATOM 2262 C C . TYR A 1 301 ? -30.552 11.854 28.709 1.00 69.38 301 TYR A C 1
ATOM 2264 O O . TYR A 1 301 ? -29.843 11.879 29.715 1.00 69.38 301 TYR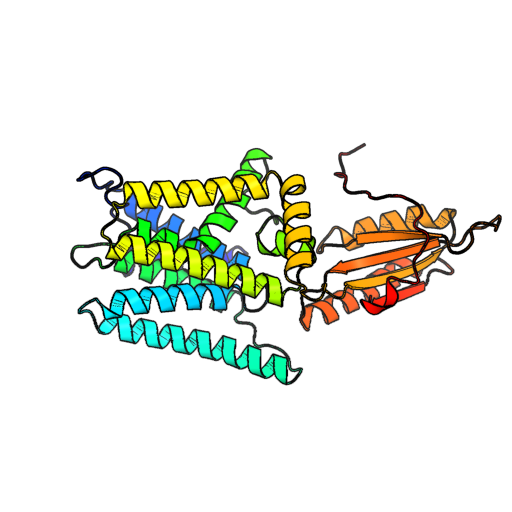 A O 1
ATOM 2272 N N . GLN A 1 302 ? -31.846 12.154 28.731 1.00 69.25 302 GLN A N 1
ATOM 2273 C CA . GLN A 1 302 ? -32.599 12.524 29.926 1.00 69.25 302 GLN A CA 1
ATOM 2274 C C . GLN A 1 302 ? -33.530 11.369 30.314 1.00 69.25 302 GLN A C 1
ATOM 2276 O O . GLN A 1 302 ? -34.257 10.866 29.458 1.00 69.25 302 GLN A O 1
ATOM 2281 N N . LEU A 1 303 ? -33.471 10.929 31.576 1.00 64.06 303 LEU A N 1
ATOM 2282 C CA . LEU A 1 303 ? -34.248 9.799 32.105 1.00 64.06 303 LEU A CA 1
ATOM 2283 C C . LEU A 1 303 ? -35.716 10.161 32.360 1.00 64.06 303 LEU A C 1
ATOM 2285 O O . LEU A 1 303 ? -36.584 9.379 31.992 1.00 64.06 303 LEU A O 1
ATOM 2289 N N . ASP A 1 304 ? -35.983 11.342 32.922 1.00 64.12 304 ASP A N 1
ATOM 2290 C CA . ASP A 1 304 ? -37.336 11.818 33.234 1.00 64.12 304 ASP A CA 1
ATOM 2291 C C . ASP A 1 304 ? -37.581 13.194 32.607 1.00 64.12 304 ASP A C 1
ATOM 2293 O O . ASP A 1 304 ? -36.845 14.151 32.863 1.00 64.12 304 ASP A O 1
ATOM 2297 N N . LYS A 1 305 ? -38.614 13.284 31.759 1.00 51.72 305 LYS A N 1
ATOM 2298 C CA . LYS A 1 305 ? -39.048 14.537 31.112 1.00 51.72 305 LYS A CA 1
ATOM 2299 C C . LYS A 1 305 ? -39.918 15.417 32.016 1.00 51.72 305 LYS A C 1
ATOM 2301 O O . LYS A 1 305 ? -39.924 16.624 31.808 1.00 51.72 305 LYS A O 1
ATOM 2306 N N . ASP A 1 306 ? -40.594 14.824 33.002 1.00 53.16 306 ASP A N 1
ATOM 2307 C CA . ASP A 1 306 ? -41.650 15.479 33.794 1.00 53.16 306 ASP A CA 1
ATOM 2308 C C . ASP A 1 306 ? -41.245 15.751 35.262 1.00 53.16 306 ASP A C 1
ATOM 2310 O O . ASP A 1 306 ? -42.093 16.058 36.096 1.00 53.16 306 ASP A O 1
ATOM 2314 N N . SER A 1 307 ? -39.954 15.625 35.595 1.00 55.16 307 SER A N 1
ATOM 2315 C CA . SER A 1 307 ? -39.400 15.900 36.932 1.00 55.16 307 SER A CA 1
ATOM 2316 C C . SER A 1 307 ? -38.740 17.281 36.979 1.00 55.16 307 SER A C 1
ATOM 2318 O O . SER A 1 307 ? -37.972 17.614 36.076 1.00 55.16 307 SER A O 1
ATOM 2320 N N . ASP A 1 308 ? -38.970 18.038 38.060 1.00 55.88 308 ASP A N 1
ATOM 2321 C CA . ASP A 1 308 ? -38.270 19.304 38.364 1.00 55.88 308 ASP A CA 1
ATOM 2322 C C . ASP A 1 308 ? -36.743 19.116 38.526 1.00 55.88 308 ASP A C 1
ATOM 2324 O O . ASP A 1 308 ? -35.983 20.070 38.374 1.00 55.88 308 ASP A O 1
ATOM 2328 N N . ASP A 1 309 ? -36.282 17.882 38.779 1.00 62.53 309 ASP A N 1
ATOM 2329 C CA . ASP A 1 309 ? -34.864 17.495 38.792 1.00 62.53 309 ASP A CA 1
ATOM 2330 C C . ASP A 1 309 ? -34.609 16.348 37.790 1.00 62.53 309 ASP A C 1
ATOM 2332 O O . ASP A 1 309 ? -34.782 15.163 38.120 1.00 62.53 309 ASP A O 1
ATOM 2336 N N . PRO A 1 310 ? -34.281 16.661 36.523 1.00 65.69 310 PRO A N 1
ATOM 2337 C CA . PRO A 1 310 ? -34.094 15.653 35.494 1.00 65.69 310 PRO A CA 1
ATOM 2338 C C . PRO A 1 310 ? -32.730 14.971 35.620 1.00 65.69 310 PRO A C 1
ATOM 2340 O O . PRO A 1 310 ? -31.672 15.586 35.464 1.00 65.69 310 PRO A O 1
ATOM 2343 N N . ARG A 1 311 ? -32.746 13.651 35.819 1.00 73.75 311 ARG A N 1
ATOM 2344 C CA . ARG A 1 311 ? -31.524 12.837 35.782 1.00 73.75 311 ARG A CA 1
ATOM 2345 C C . ARG A 1 311 ? -31.057 12.618 34.349 1.00 73.75 311 ARG A C 1
ATOM 2347 O O . ARG A 1 311 ? -31.842 12.256 33.472 1.00 73.75 311 ARG A O 1
ATOM 2354 N N . LEU A 1 312 ? -29.761 12.784 34.126 1.00 74.44 312 LEU A N 1
ATOM 2355 C CA . LEU A 1 312 ? -29.108 12.617 32.835 1.00 74.44 312 LEU A CA 1
ATOM 2356 C C . LEU A 1 312 ? -28.240 11.352 32.824 1.00 74.44 312 LEU A C 1
ATOM 2358 O O . LEU A 1 312 ? -27.735 10.889 33.854 1.00 74.44 312 LEU A O 1
ATOM 2362 N N . TYR A 1 313 ? -28.047 10.793 31.633 1.00 75.31 313 TYR A N 1
ATOM 2363 C CA . TYR A 1 313 ? -27.008 9.809 31.372 1.00 75.31 313 TYR A CA 1
ATOM 2364 C C . TYR A 1 313 ? -26.299 10.099 30.054 1.00 75.31 313 TYR A C 1
ATOM 2366 O O . TYR A 1 313 ? -26.906 10.485 29.065 1.00 75.31 313 TYR A O 1
ATOM 2374 N N . ALA A 1 314 ? -24.993 9.899 30.043 1.00 71.38 314 ALA A N 1
ATOM 2375 C CA . ALA A 1 314 ? -24.115 10.006 28.901 1.00 71.38 314 ALA A CA 1
ATOM 2376 C C . ALA A 1 314 ? -23.678 8.603 28.470 1.00 71.38 314 ALA A C 1
ATOM 2378 O O . ALA A 1 314 ? -23.212 7.793 29.271 1.00 71.38 314 ALA A O 1
ATOM 2379 N N . LEU A 1 315 ? -23.830 8.316 27.187 1.00 67.06 315 LEU A N 1
ATOM 2380 C CA . LEU A 1 315 ? -23.360 7.107 26.543 1.00 67.06 315 LEU A CA 1
ATOM 2381 C C . LEU A 1 315 ? -22.186 7.478 25.649 1.00 67.06 315 LEU A C 1
ATOM 2383 O O . LEU A 1 315 ? -22.328 8.297 24.749 1.00 67.06 315 LEU A O 1
ATOM 2387 N N . LEU A 1 316 ? -21.034 6.880 25.904 1.00 69.06 316 LEU A N 1
ATOM 2388 C CA . LEU A 1 316 ? -19.827 7.112 25.133 1.00 69.06 316 LEU A CA 1
ATOM 2389 C C . LEU A 1 316 ? -19.562 5.874 24.280 1.00 69.06 316 LEU A C 1
ATOM 2391 O O . LEU A 1 316 ? -18.924 4.940 24.751 1.00 69.06 316 LEU A O 1
ATOM 2395 N N . GLU A 1 317 ? -20.118 5.819 23.069 1.00 63.72 317 GLU A N 1
ATOM 2396 C CA . GLU A 1 317 ? -19.998 4.664 22.172 1.00 63.72 317 GLU A CA 1
ATOM 2397 C C . GLU A 1 317 ? -18.692 4.718 21.383 1.00 63.72 317 GLU A C 1
ATOM 2399 O O . GLU A 1 317 ? -18.454 5.656 20.633 1.00 63.72 317 GLU A O 1
ATOM 2404 N N . THR A 1 318 ? -17.861 3.686 21.483 1.00 61.81 318 THR A N 1
ATOM 2405 C CA . THR A 1 318 ? -16.703 3.516 20.596 1.00 61.81 318 THR A CA 1
ATOM 2406 C C . THR A 1 318 ? -17.035 2.429 19.567 1.00 61.81 318 THR A C 1
ATOM 2408 O O . THR A 1 318 ? -17.444 1.333 19.972 1.00 61.81 318 THR A O 1
ATOM 2411 N N . PRO A 1 319 ? -16.921 2.686 18.248 1.00 56.81 319 PRO A N 1
ATOM 2412 C CA . PRO A 1 319 ? -17.092 1.633 17.249 1.00 56.81 319 PRO A CA 1
ATOM 2413 C C . PRO A 1 319 ? -16.047 0.541 17.508 1.00 56.81 319 PRO A C 1
ATOM 2415 O O . PRO A 1 319 ? -14.852 0.844 17.524 1.00 56.81 319 PRO A O 1
ATOM 2418 N N . LEU A 1 320 ? -16.457 -0.714 17.735 1.00 53.88 320 LEU A N 1
ATOM 2419 C CA . LEU A 1 320 ? -15.466 -1.770 17.941 1.00 53.88 320 LEU A CA 1
ATOM 2420 C C . LEU A 1 320 ? -14.716 -2.075 16.653 1.00 53.88 320 LEU A C 1
ATOM 2422 O O . LEU A 1 320 ? -15.303 -2.492 15.651 1.00 53.88 320 LEU A O 1
ATOM 2426 N N . ALA A 1 321 ? -13.391 -2.040 16.756 1.00 49.81 321 ALA A N 1
ATOM 2427 C CA . ALA A 1 321 ? -12.581 -3.019 16.060 1.00 49.81 321 ALA A CA 1
ATOM 2428 C C . ALA A 1 321 ? -12.624 -4.336 16.854 1.00 49.81 321 ALA A C 1
ATOM 2430 O O . ALA A 1 321 ? -12.385 -4.357 18.061 1.00 49.81 321 ALA A O 1
ATOM 2431 N N . GLU A 1 322 ? -12.964 -5.441 16.195 1.00 47.88 322 GLU A N 1
ATOM 2432 C CA . GLU A 1 322 ? -12.941 -6.769 16.816 1.00 47.88 322 GLU A CA 1
ATOM 2433 C C . GLU A 1 322 ? -11.514 -7.142 17.219 1.00 47.88 322 GLU A C 1
ATOM 2435 O O . GLU A 1 322 ? -10.690 -7.354 16.334 1.00 47.88 322 GLU A O 1
ATOM 2440 N N . GLY A 1 323 ? -11.235 -7.247 18.524 1.00 49.72 323 GLY A N 1
ATOM 2441 C CA . GLY A 1 323 ? -9.907 -7.599 19.028 1.00 49.72 323 GLY A CA 1
ATOM 2442 C C . GLY A 1 323 ? -9.782 -7.533 20.553 1.00 49.72 323 GLY A C 1
ATOM 2443 O O . GLY A 1 323 ? -10.485 -6.775 21.224 1.00 49.72 323 GLY A O 1
ATOM 2444 N N . SER A 1 324 ? -8.849 -8.302 21.124 1.00 39.19 324 SER A N 1
ATOM 2445 C CA . SER A 1 324 ? -8.585 -8.342 22.576 1.00 39.19 324 SER A CA 1
ATOM 2446 C C . SER A 1 324 ? -8.019 -7.028 23.135 1.00 39.19 324 SER A C 1
ATOM 2448 O O . SER A 1 324 ? -8.217 -6.721 24.310 1.00 39.19 324 SER A O 1
ATOM 2450 N N . ARG A 1 325 ? -7.360 -6.221 22.291 1.00 47.44 325 ARG A N 1
ATOM 2451 C CA . ARG A 1 325 ? -6.892 -4.871 22.647 1.00 47.44 325 ARG A CA 1
ATOM 2452 C C . ARG A 1 325 ? -8.040 -3.921 22.966 1.00 47.44 325 ARG A C 1
ATOM 2454 O O . ARG A 1 325 ? -7.930 -3.179 23.931 1.00 47.44 325 ARG A O 1
ATOM 2461 N N . CYS A 1 326 ? -9.138 -3.986 22.211 1.00 56.19 326 CYS A N 1
ATOM 2462 C CA . CYS A 1 326 ? -10.276 -3.091 22.406 1.00 56.19 326 CYS A CA 1
ATOM 2463 C C . CYS A 1 326 ? -10.955 -3.346 23.760 1.00 56.19 326 CYS A C 1
ATOM 2465 O O . CYS A 1 326 ? -11.229 -2.404 24.496 1.00 56.19 326 CYS A O 1
ATOM 2467 N N . ALA A 1 327 ? -11.117 -4.617 24.147 1.00 55.78 327 ALA A N 1
ATOM 2468 C CA . ALA A 1 327 ? -11.651 -4.977 25.461 1.00 55.78 327 ALA A CA 1
ATOM 2469 C C . ALA A 1 327 ? -10.757 -4.472 26.608 1.00 55.78 327 ALA A C 1
ATOM 2471 O O . ALA A 1 327 ? -11.249 -3.868 27.559 1.00 55.78 327 ALA A O 1
ATOM 2472 N N . TRP A 1 328 ? -9.438 -4.657 26.498 1.00 57.41 328 TRP A N 1
ATOM 2473 C CA . TRP A 1 328 ? -8.495 -4.184 27.513 1.00 57.41 328 TRP A CA 1
ATOM 2474 C C . TRP A 1 328 ? -8.418 -2.650 27.586 1.00 57.41 328 TRP A C 1
ATOM 2476 O O . TRP A 1 328 ? -8.433 -2.087 28.679 1.00 57.41 328 TRP A O 1
ATOM 2486 N N . GLU A 1 329 ? -8.370 -1.952 26.449 1.00 62.72 329 GLU A N 1
ATOM 2487 C CA . GLU A 1 329 ? -8.369 -0.483 26.405 1.00 62.72 329 GLU A CA 1
ATOM 2488 C C . GLU A 1 329 ? -9.657 0.096 26.985 1.00 62.72 329 GLU A C 1
ATOM 2490 O O . GLU A 1 329 ? -9.610 1.065 27.749 1.00 62.72 329 GLU A O 1
ATOM 2495 N N . LEU A 1 330 ? -10.798 -0.522 26.676 1.00 66.19 330 LEU A N 1
ATOM 2496 C CA . LEU A 1 330 ? -12.089 -0.111 27.200 1.00 66.19 330 LEU A CA 1
ATOM 2497 C C . LEU A 1 330 ? -12.180 -0.361 28.710 1.00 66.19 330 LEU A C 1
ATOM 2499 O O . LEU A 1 330 ? -12.603 0.534 29.437 1.00 66.19 330 LEU A O 1
ATOM 2503 N N . GLU A 1 331 ? -11.682 -1.492 29.219 1.00 65.56 331 GLU A N 1
ATOM 2504 C CA . GLU A 1 331 ? -11.560 -1.729 30.665 1.00 65.56 331 GLU A CA 1
ATOM 2505 C C . GLU A 1 331 ? -10.669 -0.687 31.357 1.00 65.56 331 GLU A C 1
ATOM 2507 O O . GLU A 1 331 ? -11.044 -0.139 32.396 1.00 65.56 331 GLU A O 1
ATOM 2512 N N . GLN A 1 332 ? -9.494 -0.384 30.798 1.00 70.44 332 GLN A N 1
ATOM 2513 C CA . GLN A 1 332 ? -8.589 0.632 31.349 1.00 70.44 332 GLN A CA 1
ATOM 2514 C C . GLN A 1 332 ? -9.223 2.025 31.328 1.00 70.44 332 GLN A C 1
ATOM 2516 O O . GLN A 1 332 ? -9.034 2.814 32.258 1.00 70.44 332 GLN A O 1
ATOM 2521 N N . ARG A 1 333 ? -9.991 2.343 30.283 1.00 72.06 333 ARG A N 1
ATOM 2522 C CA . ARG A 1 333 ? -10.714 3.611 30.166 1.00 72.06 333 ARG A CA 1
ATOM 2523 C C . ARG A 1 333 ? -11.867 3.693 31.166 1.00 72.06 333 ARG A C 1
ATOM 2525 O O . ARG A 1 333 ? -11.970 4.697 31.859 1.00 72.06 333 ARG A O 1
ATOM 2532 N N . VAL A 1 334 ? -12.657 2.631 31.333 1.00 71.69 334 VAL A N 1
ATOM 2533 C CA . VAL A 1 334 ? -13.696 2.547 32.377 1.00 71.69 334 VAL A CA 1
ATOM 2534 C C . VAL A 1 334 ? -13.080 2.727 33.766 1.00 71.69 334 VAL A C 1
ATOM 2536 O O . VAL A 1 334 ? -13.615 3.481 34.573 1.00 71.69 334 VAL A O 1
ATOM 2539 N N . ARG A 1 335 ? -11.927 2.103 34.048 1.00 75.94 335 ARG A N 1
ATOM 2540 C CA . ARG A 1 335 ? -11.213 2.271 35.327 1.00 75.94 335 ARG A CA 1
ATOM 2541 C C . ARG A 1 335 ? -10.752 3.711 35.561 1.00 75.94 335 ARG A C 1
ATOM 2543 O O . ARG A 1 335 ? -10.914 4.209 36.673 1.00 75.94 335 ARG A O 1
ATOM 2550 N N . ARG A 1 336 ? -10.203 4.376 34.537 1.00 77.44 336 ARG A N 1
ATOM 2551 C CA . ARG A 1 336 ? -9.803 5.793 34.608 1.00 77.44 336 ARG A CA 1
ATOM 2552 C C . ARG A 1 336 ? -11.000 6.700 34.856 1.00 77.44 336 ARG A C 1
ATOM 2554 O O . ARG A 1 336 ? -11.006 7.410 35.852 1.00 77.44 336 ARG A O 1
ATOM 2561 N N . LEU A 1 337 ? -12.048 6.579 34.043 1.00 76.38 337 LEU A N 1
ATOM 2562 C CA . LEU A 1 337 ? -13.269 7.370 34.195 1.00 76.38 337 LEU A CA 1
ATOM 2563 C C . LEU A 1 337 ? -13.922 7.150 35.563 1.00 76.38 337 LEU A C 1
ATOM 2565 O O . LEU A 1 337 ? -14.305 8.110 36.218 1.00 76.38 337 LEU A O 1
ATOM 2569 N N . ARG A 1 338 ? -13.974 5.909 36.061 1.00 78.88 338 ARG A N 1
ATOM 2570 C CA . ARG A 1 338 ? -14.496 5.613 37.404 1.00 78.88 338 ARG A CA 1
ATOM 2571 C C . ARG A 1 338 ? -13.694 6.300 38.513 1.00 78.88 338 ARG A C 1
ATOM 2573 O O . ARG A 1 338 ? -14.276 6.696 39.515 1.00 78.88 338 ARG A O 1
ATOM 2580 N N . LYS A 1 339 ? -12.378 6.448 38.339 1.00 79.44 339 LYS A N 1
ATOM 2581 C CA . LYS A 1 339 ? -11.518 7.188 39.270 1.00 79.44 339 LYS A CA 1
ATOM 2582 C C . LYS A 1 339 ? -11.734 8.700 39.158 1.00 79.44 339 LYS A C 1
ATOM 2584 O O . LYS A 1 339 ? -11.807 9.367 40.179 1.00 79.44 339 LYS A O 1
ATOM 2589 N N . SER A 1 340 ? -11.872 9.232 37.946 1.00 79.00 340 SER A N 1
ATOM 2590 C CA . SER A 1 340 ? -12.097 10.666 37.711 1.00 79.00 340 SER A CA 1
ATOM 2591 C C . SER A 1 340 ? -13.489 11.119 38.182 1.00 79.00 340 SER A C 1
ATOM 2593 O O . SER A 1 340 ? -13.644 12.243 38.648 1.00 79.00 340 SER A O 1
ATOM 2595 N N . PHE A 1 341 ? -14.483 10.224 38.153 1.00 77.81 341 PHE A N 1
ATOM 2596 C CA . PHE A 1 341 ? -15.846 10.487 38.624 1.00 77.81 341 PHE A CA 1
ATOM 2597 C C . PHE A 1 341 ? -16.120 10.083 40.078 1.00 77.81 341 PHE A C 1
ATOM 2599 O O . PHE A 1 341 ? -17.226 10.308 40.556 1.00 77.81 341 PHE A O 1
ATOM 2606 N N . SER A 1 342 ? -15.142 9.553 40.824 1.00 71.81 342 SER A N 1
ATOM 2607 C CA . SER A 1 342 ? -15.369 9.122 42.215 1.00 71.81 342 SER A CA 1
ATOM 2608 C C . SER A 1 342 ? -15.661 10.269 43.190 1.00 71.81 342 SER A C 1
ATOM 2610 O O . SER A 1 342 ? -16.064 10.011 44.317 1.00 71.81 342 SER A O 1
ATOM 2612 N N . ALA A 1 343 ? -15.401 11.515 42.785 1.00 68.31 343 ALA A N 1
ATOM 2613 C CA . ALA A 1 343 ? -15.665 12.719 43.571 1.00 68.31 343 ALA A CA 1
ATOM 2614 C C . ALA A 1 343 ? -17.064 13.319 43.328 1.00 68.31 343 ALA A C 1
ATOM 2616 O O . ALA A 1 343 ? -17.418 14.301 43.976 1.00 68.31 343 ALA A O 1
ATOM 2617 N N . LEU A 1 344 ? -17.838 12.775 42.381 1.00 70.19 344 LEU A N 1
ATOM 2618 C CA . LEU A 1 344 ? -19.208 13.203 42.106 1.00 70.19 344 LEU A CA 1
ATOM 2619 C C . LEU A 1 344 ? -20.180 12.184 42.707 1.00 70.19 344 LEU A C 1
ATOM 2621 O O . LEU A 1 344 ? -20.219 11.028 42.280 1.00 70.19 344 LEU A O 1
ATOM 2625 N N . ASP A 1 345 ? -20.974 12.618 43.682 1.00 62.62 345 ASP A N 1
ATOM 2626 C CA . ASP A 1 345 ? -21.980 11.762 44.307 1.00 62.62 345 ASP A CA 1
ATOM 2627 C C . ASP A 1 345 ? -23.065 11.354 43.302 1.00 62.62 345 ASP A C 1
ATOM 2629 O O . ASP A 1 345 ? -23.591 12.169 42.543 1.00 62.62 345 ASP A O 1
ATOM 2633 N N . GLY A 1 346 ? -23.398 10.062 43.300 1.00 67.50 346 GLY A N 1
ATOM 2634 C CA . GLY A 1 346 ? -24.480 9.502 42.490 1.00 67.50 346 GLY A CA 1
ATOM 2635 C C . GLY A 1 346 ? -24.129 9.146 41.041 1.00 67.50 346 GLY A C 1
ATOM 2636 O O . GLY A 1 346 ? -24.987 8.590 40.366 1.00 67.50 346 GLY A O 1
ATOM 2637 N N . VAL A 1 347 ? -22.902 9.385 40.558 1.00 75.88 347 VAL A N 1
ATOM 2638 C CA . VAL A 1 347 ? -22.510 9.074 39.167 1.00 75.88 347 VAL A CA 1
ATOM 2639 C C . VAL A 1 347 ? -22.089 7.608 39.005 1.00 75.88 347 VAL A C 1
ATOM 2641 O O . VAL A 1 347 ? -21.087 7.162 39.563 1.00 75.88 347 VAL A O 1
ATOM 2644 N N . GLU A 1 348 ? -22.821 6.844 38.191 1.00 78.94 348 GLU A N 1
ATOM 2645 C CA . GLU A 1 348 ? -22.498 5.444 37.881 1.00 78.94 348 GLU A CA 1
ATOM 2646 C C . GLU A 1 348 ? -21.724 5.341 36.562 1.00 78.94 348 GLU A C 1
ATOM 2648 O O . GLU A 1 348 ? -22.214 5.779 35.524 1.00 78.94 348 GLU A O 1
ATOM 2653 N N . VAL A 1 349 ? -20.548 4.703 36.580 1.00 78.88 349 VAL A N 1
ATOM 2654 C CA . VAL A 1 349 ? -19.739 4.427 35.380 1.00 78.88 349 VAL A CA 1
ATOM 2655 C C . VAL A 1 349 ? -19.665 2.921 35.139 1.00 78.88 349 VAL A C 1
ATOM 2657 O O . VAL A 1 349 ? -19.124 2.189 35.972 1.00 78.88 349 VAL A O 1
ATOM 2660 N N . ARG A 1 350 ? -20.158 2.443 33.992 1.00 76.31 350 ARG A N 1
ATOM 2661 C CA . ARG A 1 350 ? -20.113 1.017 33.618 1.00 76.31 350 ARG A CA 1
ATOM 2662 C C . ARG A 1 350 ? -19.896 0.800 32.125 1.00 76.31 350 ARG A C 1
ATOM 2664 O O . ARG A 1 350 ? -20.117 1.692 31.314 1.00 76.31 350 ARG A O 1
ATOM 2671 N N . GLN A 1 351 ? -19.494 -0.412 31.762 1.00 69.88 351 GLN A N 1
ATOM 2672 C CA . GLN A 1 351 ? -19.411 -0.834 30.366 1.00 69.88 351 GLN A CA 1
ATOM 2673 C C . GLN A 1 351 ? -20.812 -1.103 29.799 1.00 69.88 351 GLN A C 1
ATOM 2675 O O . GLN A 1 351 ? -21.672 -1.678 30.467 1.00 69.88 351 GLN A O 1
ATOM 2680 N N . TYR A 1 352 ? -21.021 -0.697 28.553 1.00 67.25 352 TYR A N 1
ATOM 2681 C CA . TYR A 1 352 ? -22.241 -0.896 27.783 1.00 67.25 352 TYR A CA 1
ATOM 2682 C C . TYR A 1 352 ? -21.910 -1.604 26.466 1.00 67.25 352 TYR A C 1
ATOM 2684 O O . TYR A 1 352 ? -20.875 -1.330 25.867 1.00 67.25 352 TYR A O 1
ATOM 2692 N N . VAL A 1 353 ? -22.777 -2.511 26.010 1.00 61.06 353 VAL A N 1
ATOM 2693 C CA . VAL A 1 353 ? -22.651 -3.216 24.724 1.00 61.06 353 VAL A CA 1
ATOM 2694 C C . VAL A 1 353 ? -23.955 -3.014 23.955 1.00 61.06 353 VAL A C 1
ATOM 2696 O O . VAL A 1 353 ? -25.015 -3.460 24.403 1.00 61.06 353 VAL A O 1
ATOM 2699 N N . ARG A 1 354 ? -23.895 -2.361 22.795 1.00 59.50 354 ARG A N 1
ATOM 2700 C CA . ARG A 1 354 ? -25.044 -2.152 21.916 1.00 59.50 354 ARG A CA 1
ATOM 2701 C C . ARG A 1 354 ? -25.233 -3.370 21.015 1.00 59.50 354 ARG A C 1
ATOM 2703 O O . ARG A 1 354 ? -24.451 -3.600 20.097 1.00 59.50 354 ARG A O 1
ATOM 2710 N N . ARG A 1 355 ? -26.298 -4.139 21.255 1.00 51.66 355 ARG A N 1
ATOM 2711 C CA . ARG A 1 355 ? -26.716 -5.251 20.383 1.00 51.66 355 ARG A CA 1
ATOM 2712 C C . ARG A 1 355 ? -27.732 -4.769 19.347 1.00 51.66 355 ARG A C 1
ATOM 2714 O O . ARG A 1 355 ? -28.691 -4.080 19.697 1.00 51.66 355 ARG A O 1
ATOM 2721 N N . ALA A 1 356 ? -27.541 -5.166 18.087 1.00 44.66 356 ALA A N 1
ATOM 2722 C CA . ALA A 1 356 ? -28.348 -4.738 16.937 1.00 44.66 356 ALA A CA 1
ATOM 2723 C C . ALA A 1 356 ? -29.867 -5.001 17.083 1.00 44.66 356 ALA A C 1
ATOM 2725 O O . ALA A 1 356 ? -30.674 -4.281 16.503 1.00 44.66 356 ALA A O 1
ATOM 2726 N N . GLU A 1 357 ? -30.283 -5.969 17.905 1.00 38.72 357 GLU A N 1
ATOM 2727 C CA . GLU A 1 357 ? -31.701 -6.308 18.117 1.00 38.72 357 GLU A CA 1
ATOM 2728 C C . GLU A 1 357 ? -32.517 -5.240 18.877 1.00 38.72 357 GLU A C 1
ATOM 2730 O O . GLU A 1 357 ? -33.746 -5.283 18.867 1.00 38.72 357 GLU A O 1
ATOM 2735 N N . HIS A 1 358 ? -31.875 -4.262 19.526 1.00 39.75 358 HIS A N 1
ATOM 2736 C CA . HIS A 1 358 ? -32.558 -3.295 20.400 1.00 39.75 358 HIS A CA 1
ATOM 2737 C C . HIS A 1 358 ? -32.993 -1.977 19.728 1.00 39.75 358 HIS A C 1
ATOM 2739 O O . HIS A 1 358 ? -33.568 -1.118 20.401 1.00 39.75 358 HIS A O 1
ATOM 2745 N N . GLU A 1 359 ? -32.808 -1.804 18.412 1.00 38.44 359 GLU A N 1
ATOM 2746 C CA . GLU A 1 359 ? -33.184 -0.556 17.714 1.00 38.44 359 GLU A CA 1
ATOM 2747 C C . GLU A 1 359 ? -34.689 -0.221 17.784 1.00 38.44 359 GLU A C 1
ATOM 2749 O O . GLU A 1 359 ? -35.054 0.944 17.646 1.00 38.44 359 GLU A O 1
ATOM 2754 N N . ARG A 1 360 ? -35.577 -1.183 18.086 1.00 36.22 360 ARG A N 1
ATOM 2755 C CA . ARG A 1 360 ? -37.024 -0.915 18.219 1.00 36.22 360 ARG A CA 1
ATOM 2756 C C . ARG A 1 360 ? -37.450 -0.253 19.537 1.00 36.22 360 ARG A C 1
ATOM 2758 O O . ARG A 1 360 ? -38.594 0.171 19.625 1.00 36.22 360 ARG A O 1
ATOM 2765 N N . ARG A 1 361 ? -36.592 -0.174 20.566 1.00 35.78 361 ARG A N 1
ATOM 2766 C CA . ARG A 1 361 ? -36.982 0.372 21.889 1.00 35.78 361 ARG A CA 1
ATOM 2767 C C . ARG A 1 361 ? -36.499 1.794 22.172 1.00 35.78 361 ARG A C 1
ATOM 2769 O O . ARG A 1 361 ? -36.999 2.410 23.104 1.00 35.78 361 ARG A O 1
ATOM 2776 N N . VAL A 1 362 ? -35.583 2.346 21.376 1.00 41.84 362 VAL A N 1
ATOM 2777 C CA . VAL A 1 362 ? -35.049 3.705 21.594 1.00 41.84 362 VAL A CA 1
ATOM 2778 C C . VAL A 1 362 ? -35.754 4.696 20.669 1.00 41.84 362 VAL A C 1
ATOM 2780 O O . VAL A 1 362 ? -35.160 5.338 19.806 1.00 41.84 362 VAL A O 1
ATOM 2783 N N . GLN A 1 363 ? -37.069 4.807 20.835 1.00 34.91 363 GLN A N 1
ATOM 2784 C CA . GLN A 1 363 ? -37.853 5.908 20.290 1.00 34.91 363 GLN A CA 1
ATOM 2785 C C . GLN A 1 363 ? -37.932 6.986 21.365 1.00 34.91 363 GLN A C 1
ATOM 2787 O O . GLN A 1 363 ? -38.841 6.958 22.182 1.00 34.91 363 GLN A O 1
ATOM 2792 N N . GLN A 1 364 ? -36.944 7.889 21.379 1.00 38.62 364 GLN A N 1
ATOM 2793 C CA . GLN A 1 364 ? -37.084 9.334 21.642 1.00 38.62 364 GLN A CA 1
ATOM 2794 C C . GLN A 1 364 ? -35.704 9.955 21.927 1.00 38.62 364 GLN A C 1
ATOM 2796 O O . GLN A 1 364 ? -35.228 10.008 23.054 1.00 38.62 364 GLN A O 1
ATOM 2801 N N . ARG A 1 365 ? -35.061 10.429 20.851 1.00 36.78 365 ARG A N 1
ATOM 2802 C CA . ARG A 1 365 ? -33.865 11.285 20.869 1.00 36.78 365 ARG A CA 1
ATOM 2803 C C . ARG A 1 365 ? -34.253 12.703 21.294 1.00 36.78 365 ARG A C 1
ATOM 2805 O O . ARG A 1 365 ? -35.144 13.281 20.676 1.00 36.78 365 ARG A O 1
ATOM 2812 N N . ILE A 1 366 ? -33.532 13.289 22.245 1.00 36.75 366 ILE A N 1
ATOM 2813 C CA . ILE A 1 366 ? -33.440 14.746 22.391 1.00 36.75 366 ILE A CA 1
ATOM 2814 C C . ILE A 1 366 ? -32.047 15.134 21.862 1.00 36.75 366 ILE A C 1
ATOM 2816 O O . ILE A 1 366 ? -31.045 14.561 22.263 1.00 36.75 366 ILE A O 1
ATOM 2820 N N . VAL A 1 367 ? -32.039 15.997 20.849 1.00 37.84 367 VAL A N 1
ATOM 2821 C CA . VAL A 1 367 ? -30.928 16.690 20.152 1.00 37.84 367 VAL A CA 1
ATOM 2822 C C . VAL A 1 367 ? -29.655 16.859 21.025 1.00 37.84 367 VAL A C 1
ATOM 2824 O O . VAL A 1 367 ? -29.775 17.263 22.170 1.00 37.84 367 VAL A O 1
ATOM 2827 N N . ALA A 1 368 ? -28.421 16.560 20.588 1.00 31.25 368 ALA A N 1
ATOM 2828 C CA . ALA A 1 368 ? -27.679 17.245 19.525 1.00 31.25 368 ALA A CA 1
ATOM 2829 C C . ALA A 1 368 ? -26.658 16.340 18.809 1.00 31.25 368 ALA A C 1
ATOM 2831 O O . ALA A 1 368 ? -25.880 15.616 19.420 1.00 31.25 368 ALA A O 1
ATOM 2832 N N . GLN A 1 369 ? -26.646 16.427 17.481 1.00 32.06 369 GLN A N 1
ATOM 2833 C CA . GLN A 1 369 ? -25.589 15.889 16.638 1.00 32.06 369 GLN A CA 1
ATOM 2834 C C . GLN A 1 369 ? -24.459 16.924 16.624 1.00 32.06 369 GLN A C 1
ATOM 2836 O O . GLN A 1 369 ? -24.433 17.776 15.734 1.00 32.06 369 GLN A O 1
ATOM 2841 N N . ASP A 1 370 ? -23.564 16.906 17.615 1.00 28.80 370 ASP A N 1
ATOM 2842 C CA . ASP A 1 370 ? -22.383 17.765 17.546 1.00 28.80 370 ASP A CA 1
ATOM 2843 C C . ASP A 1 370 ? -21.290 17.086 16.719 1.00 28.80 370 ASP A C 1
ATOM 2845 O O . ASP A 1 370 ? -20.421 16.368 17.200 1.00 28.80 370 ASP A O 1
ATOM 2849 N N . GLN A 1 371 ? -21.407 17.268 15.406 1.00 35.53 371 GLN A N 1
ATOM 2850 C CA . GLN A 1 371 ? -20.369 16.926 14.439 1.00 35.53 371 GLN A CA 1
ATOM 2851 C C . GLN A 1 371 ? -19.425 18.112 14.179 1.00 35.53 371 GLN A C 1
ATOM 2853 O O . GLN A 1 371 ? -18.709 18.113 13.175 1.00 35.53 371 GLN A O 1
ATOM 2858 N N . ARG A 1 372 ? -19.415 19.157 15.019 1.00 27.00 372 ARG A N 1
ATOM 2859 C CA . ARG A 1 372 ? -18.626 20.357 14.736 1.00 27.00 372 ARG A CA 1
ATOM 2860 C C . ARG A 1 372 ? -17.312 20.375 15.499 1.00 27.00 372 ARG A C 1
ATOM 2862 O O . ARG A 1 372 ? -17.241 20.177 16.703 1.00 27.00 372 ARG A O 1
ATOM 2869 N N . ARG A 1 373 ? -16.268 20.648 14.711 1.00 29.47 373 ARG A N 1
ATOM 2870 C CA . ARG A 1 373 ? -15.037 21.340 15.093 1.00 29.47 373 ARG A CA 1
ATOM 2871 C C . ARG A 1 373 ? -15.163 22.032 16.449 1.00 29.47 373 ARG A C 1
ATOM 2873 O O . ARG A 1 373 ? -15.958 22.959 16.590 1.00 29.47 373 ARG A O 1
ATOM 2880 N N . ILE A 1 374 ? -14.276 21.670 17.364 1.00 27.44 374 ILE A N 1
ATOM 2881 C CA . ILE A 1 374 ? -13.833 22.594 18.402 1.00 27.44 374 ILE A CA 1
ATOM 2882 C C . ILE A 1 374 ? -13.022 23.676 17.669 1.00 27.44 374 ILE A C 1
ATOM 2884 O O . ILE A 1 374 ? -11.808 23.567 17.525 1.00 27.44 374 ILE A O 1
ATOM 2888 N N . ASP A 1 375 ? -13.720 24.655 17.091 1.00 22.84 375 ASP A N 1
ATOM 2889 C CA . ASP A 1 375 ? -13.162 25.982 16.851 1.00 22.84 375 ASP A CA 1
ATOM 2890 C C . ASP A 1 375 ? -13.344 26.754 18.162 1.00 22.84 375 ASP A C 1
ATOM 2892 O O . ASP A 1 375 ? -14.449 26.854 18.697 1.00 22.84 375 ASP A O 1
ATOM 2896 N N . HIS A 1 376 ? -12.222 27.238 18.688 1.00 26.72 376 HIS A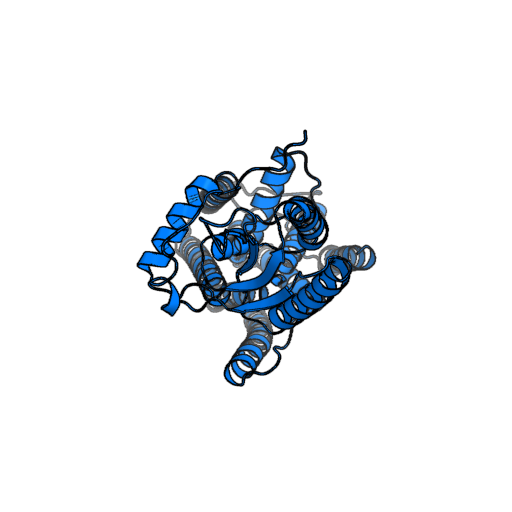 N 1
ATOM 2897 C CA . HIS A 1 376 ? -12.115 28.034 19.902 1.00 26.72 376 HIS A CA 1
ATOM 2898 C C . HIS A 1 376 ? -13.139 29.178 19.958 1.00 26.72 376 HIS A C 1
ATOM 2900 O O . HIS A 1 376 ? -13.167 30.028 19.064 1.00 26.72 376 HIS A O 1
ATOM 2906 N N . ARG A 1 377 ? -13.868 29.268 21.071 1.00 23.48 377 ARG A N 1
ATOM 2907 C CA . ARG A 1 377 ? -14.143 30.537 21.749 1.00 23.48 377 ARG A CA 1
ATOM 2908 C C . ARG A 1 377 ? -14.042 30.358 23.249 1.00 23.48 377 ARG A C 1
ATOM 2910 O O . ARG A 1 377 ? -14.603 29.358 23.742 1.00 23.48 377 ARG A O 1
#

Sequence (377 aa):
YRMRGLSQVLATGLMVYGGGIVLADLGEIMPSIAVELGSLAPVLTVFATLMVIHAFRKMDEMENLAGAVALVSLLLLAIVMLGAEQPQWLVLLAALISGVVGVLGFNLLCRLRGRALAWLGSGGVMVLGLLLAWLLIGMSQGAARVITPVIALWLLAIPLIDVLAVLIRRVGHGQPLFAPDRFHLHHLLLRAGFRATDAVLMIVLLQGLLGVVSLAGLFEGVGDGWMLAGFLAVAAGWVWAVFRTERCLPALRRLQHRLGWARAESQGVFVGHFGLEAAVRVACTLQDEVTADSEYDLQVYQLDKDSDDPRLYALLETPLAEGSRCAWELEQRVRRLRKSFSALDGVEVRQYVRRAEHERRVQQRIVAQDQRRIDHR

Foldseek 3Di:
DVVVVVVLLVVQCCCCVVVVLWLQWQACLDVPDIHGCPPCTSVVLSVVLVLLLVLLLVLLVAPLQSLLLLLLLLVLVLVLCVPPPPVVSNVVSVVSNVVSCVQVVQQVVCVVVVHAHDRCDSVNSSVSSNVLSSSLSVQQDDPRRSAHSLLSCLSCLLSNLQLVLVQVVCVVVVHDSPDDDQLGQQSLLLLLQDASVRSSVVSSVVSNVSSVVSVVCSVVVPHSSVSNVVSVVVSVVSSVCSVPSVVVSVVSNVVCVVVVDDGQKWKWKKKWFDWPVCVVVLVVVCCVLPVPDADWDWAKDWPDPPDPTTIIMIITTGRDHPHPVVVVVRVVSLVVSCVVCVPPPRIDIDMDIHDPVCPVPPPDGDDDPPPDDPPDD

Secondary structure (DSSP, 8-state):
-HHHHHHHHHHHHIIIIIT-----B---SBTTB--B-GGGHHHHHHHHHHHHHHHHHHHTTSTTHHHHHHHHHHHHHHHHHHTSS-HHHHHHHHHHHHHHHHHHHHHHHHHHTTPPPPP-HHHHHHHHHHHHHHHHHHHHSSTT-SS-HHHHHHHTHHHHHHHHHHHHHHHHTT--TTS--S-SHHHHHHHHT--HHHHHHHHHHHHHHHHHHHHHHHHTT--HHHHHHHHHHHHHHHHHHHHTHHHHHHHHHHHHHHHTPPPPPEEEEEEEEE-HHHHHHHHHHHHHHHTTT---EEEEEES-SS-SS--EEEEEEEEPPSSHHHHHHHHHHHHHHHHHTTTSTT-EEEEEEE-GGGGGT----------------

Radius of gyration: 24.38 Å; chains: 1; bounding box: 67×51×70 Å